Protein AF-A0A349DEV6-F1 (afdb_monomer_lite)

Sequence (349 aa):
SAKENIYYLISMKYKGDLECEATETLKLKHGDSTLFESDHINLTITKFKVRESGVEVCGYISSPVFDYCEKPTLILRERSSNEPLEIKECSFCYNSARIKNNTAWGFRKIFNTDKRLSFSFTVEIGERSYPIDLFCGEWVPFNNNRKHFVLNGFSCKISERCIVIEKADKKAEKKYRKTELKKYLRRNKKVFAVRLINYLMPKKRIWLYHDCKGVGVDNGYYQFVHDFEIDDGVERYYVVNGSIDALKDNFTPEQQKFLLAFRSTKHKLMYLNAEKIITAFIENENYLPYYSDIYPEYIDLFGGDVYYLQHGVLHAHLPWKYSYDRLDVTGEVISTSYEEKNFTENYFF

Structure (mmCIF, N/CA/C/O backbone):
data_AF-A0A349DEV6-F1
#
_entry.id   AF-A0A349DEV6-F1
#
loop_
_atom_site.group_PDB
_atom_site.id
_atom_site.type_symbol
_atom_site.label_atom_id
_atom_site.label_alt_id
_atom_site.label_comp_id
_atom_site.label_asym_id
_atom_site.label_entity_id
_atom_site.label_seq_id
_atom_site.pdbx_PDB_ins_code
_atom_site.Cartn_x
_atom_site.Cartn_y
_atom_site.Cartn_z
_atom_site.occupancy
_atom_site.B_iso_or_equiv
_atom_site.auth_seq_id
_atom_site.auth_comp_id
_atom_site.auth_asym_id
_atom_site.auth_atom_id
_atom_site.pdbx_PDB_model_num
ATOM 1 N N . SER A 1 1 ? 8.085 11.880 -12.225 1.00 47.47 1 SER A N 1
ATOM 2 C CA . SER A 1 1 ? 6.929 11.958 -13.139 1.00 47.47 1 SER A CA 1
ATOM 3 C C . SER A 1 1 ? 7.138 12.884 -14.343 1.00 47.47 1 SER A C 1
ATOM 5 O O . SER A 1 1 ? 6.750 12.486 -15.426 1.00 47.47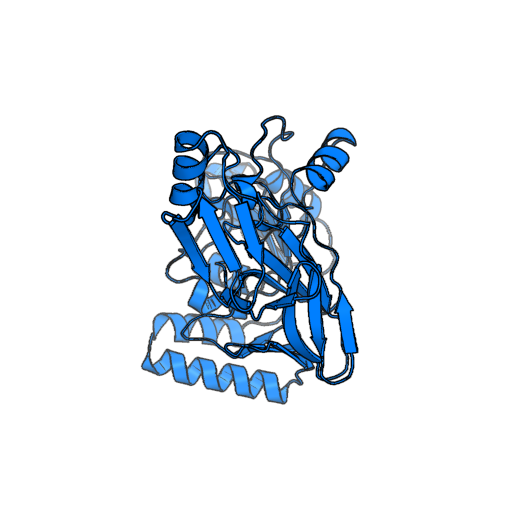 1 SER A O 1
ATOM 7 N N . ALA A 1 2 ? 7.762 14.074 -14.251 1.00 47.16 2 ALA A N 1
ATOM 8 C CA . ALA A 1 2 ? 7.954 14.924 -15.448 1.00 47.16 2 ALA A CA 1
ATOM 9 C C . ALA A 1 2 ? 8.999 14.393 -16.459 1.00 47.16 2 ALA A C 1
ATOM 11 O O . ALA A 1 2 ? 8.848 14.604 -17.658 1.00 47.16 2 ALA A O 1
ATOM 12 N N . LYS A 1 3 ? 10.042 13.691 -15.985 1.00 56.25 3 LYS A N 1
ATOM 13 C CA . LYS A 1 3 ? 11.117 13.161 -16.844 1.00 56.25 3 LYS A CA 1
ATOM 14 C C . LYS A 1 3 ? 10.682 11.988 -17.728 1.00 56.25 3 LYS A C 1
ATOM 16 O O . LYS A 1 3 ? 11.141 11.915 -18.850 1.00 56.25 3 LYS A O 1
ATOM 21 N N . GLU A 1 4 ? 9.799 11.101 -17.276 1.00 59.22 4 GLU A N 1
ATOM 22 C CA . GLU A 1 4 ? 9.386 9.934 -18.082 1.00 59.22 4 GLU A CA 1
ATOM 23 C C . GLU A 1 4 ? 8.483 10.341 -19.256 1.00 59.22 4 GLU A C 1
ATOM 25 O O . GLU A 1 4 ? 8.629 9.822 -20.359 1.00 59.22 4 GLU A O 1
ATOM 30 N N . ASN A 1 5 ? 7.654 11.377 -19.081 1.00 74.00 5 ASN A N 1
ATOM 31 C CA . ASN A 1 5 ? 6.817 11.904 -20.163 1.00 74.00 5 ASN A CA 1
ATOM 32 C C . ASN A 1 5 ? 7.635 12.505 -21.322 1.00 74.00 5 ASN A C 1
ATOM 34 O O . ASN A 1 5 ? 7.109 12.625 -22.427 1.00 74.00 5 ASN A O 1
ATOM 38 N N . ILE A 1 6 ? 8.898 12.899 -21.101 1.00 84.00 6 ILE A N 1
ATOM 39 C CA . ILE A 1 6 ? 9.720 13.490 -22.166 1.00 84.00 6 ILE A CA 1
ATOM 40 C C . ILE A 1 6 ? 9.982 12.475 -23.279 1.00 84.00 6 ILE A C 1
ATOM 42 O O . ILE A 1 6 ? 9.931 12.834 -24.450 1.00 84.00 6 ILE A O 1
ATOM 46 N N . TYR A 1 7 ? 10.185 11.205 -22.923 1.00 84.38 7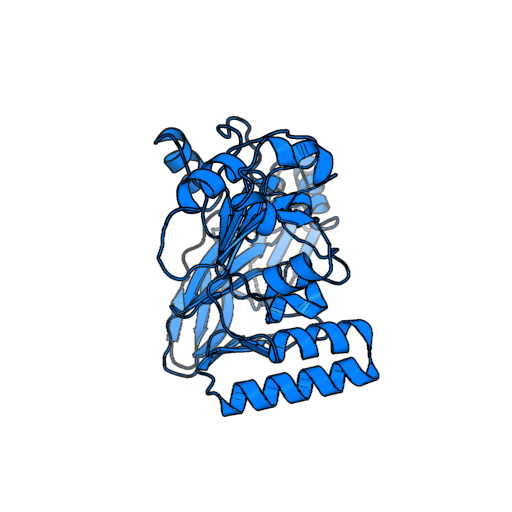 TYR A N 1
ATOM 47 C CA . TYR A 1 7 ? 10.522 10.153 -23.877 1.00 84.38 7 TYR A CA 1
ATOM 48 C C . TYR A 1 7 ? 9.319 9.742 -24.719 1.00 84.38 7 TYR A C 1
ATOM 50 O O . TYR A 1 7 ? 9.474 9.486 -25.907 1.00 84.38 7 TYR A O 1
ATOM 58 N N . TYR A 1 8 ? 8.115 9.827 -24.154 1.00 86.19 8 TYR A N 1
ATOM 59 C CA . TYR A 1 8 ? 6.873 9.713 -24.914 1.00 86.19 8 TYR A CA 1
ATOM 60 C C . TYR A 1 8 ? 6.705 10.837 -25.949 1.00 86.19 8 TYR A C 1
ATOM 62 O O . TYR A 1 8 ? 6.343 10.606 -27.098 1.00 86.19 8 TYR A O 1
ATOM 70 N N . LEU A 1 9 ? 6.990 12.089 -25.575 1.00 87.31 9 LEU A N 1
ATOM 71 C CA . LEU A 1 9 ? 6.930 13.203 -26.530 1.00 87.31 9 LEU A CA 1
ATOM 72 C C . LEU A 1 9 ? 8.006 13.071 -27.619 1.00 87.31 9 LEU A C 1
ATOM 74 O O . LEU A 1 9 ? 7.761 13.380 -28.785 1.00 87.31 9 LEU A O 1
ATOM 78 N N . ILE A 1 10 ? 9.194 12.598 -27.239 1.00 86.19 10 ILE A N 1
ATOM 79 C CA . ILE A 1 10 ? 10.304 12.313 -28.150 1.00 86.19 10 ILE A CA 1
ATOM 80 C C . ILE A 1 10 ? 9.934 11.194 -29.131 1.00 86.19 10 ILE A C 1
ATOM 82 O O . ILE A 1 10 ? 10.187 11.348 -30.325 1.00 86.19 10 ILE A O 1
ATOM 86 N N . SER A 1 11 ? 9.293 10.115 -28.674 1.00 86.00 11 SER A N 1
ATOM 87 C CA . SER A 1 11 ? 8.863 9.026 -29.556 1.00 86.00 11 SER A CA 1
ATOM 88 C C . SER A 1 11 ? 7.816 9.489 -30.563 1.00 86.00 11 SER A C 1
ATOM 90 O O . SER A 1 11 ? 7.922 9.163 -31.743 1.00 86.00 11 SER A O 1
ATOM 92 N N . MET A 1 12 ? 6.874 10.344 -30.150 1.00 86.56 12 MET A N 1
ATOM 93 C CA . MET A 1 12 ? 5.932 10.979 -31.076 1.00 86.56 12 MET A CA 1
ATOM 94 C C . MET A 1 12 ? 6.641 11.881 -32.094 1.00 86.56 12 MET A C 1
ATOM 96 O O . MET A 1 12 ? 6.298 11.858 -33.276 1.00 86.56 12 MET A O 1
ATOM 100 N N . LYS A 1 13 ? 7.649 12.655 -31.665 1.00 88.06 13 LYS A N 1
ATOM 101 C CA . LYS A 1 13 ? 8.440 13.520 -32.556 1.00 88.06 13 LYS A CA 1
ATOM 102 C C . LYS A 1 13 ? 9.174 12.710 -33.625 1.00 88.06 13 LYS A C 1
ATOM 104 O O . LYS A 1 13 ? 9.164 13.104 -34.789 1.00 88.06 13 LYS A O 1
ATOM 109 N N . TYR A 1 14 ? 9.800 11.604 -33.234 1.00 85.75 14 TYR A N 1
ATOM 110 C CA . TYR A 1 14 ? 10.564 10.742 -34.138 1.00 85.75 14 TYR A CA 1
ATOM 111 C C . TYR A 1 14 ? 9.724 9.613 -34.750 1.00 85.75 14 TYR A C 1
ATOM 113 O O . TYR A 1 14 ? 10.269 8.714 -35.373 1.00 85.75 14 TYR A O 1
ATOM 121 N N . LYS A 1 15 ? 8.388 9.664 -34.618 1.00 79.50 15 LYS A N 1
ATOM 122 C CA . LYS A 1 15 ? 7.441 8.673 -35.163 1.00 79.50 15 LYS A CA 1
ATOM 123 C C . LYS A 1 15 ? 7.793 7.216 -34.815 1.00 79.50 15 LYS A C 1
ATOM 125 O O . LYS A 1 15 ? 7.511 6.315 -35.598 1.00 79.50 15 LYS A O 1
ATOM 130 N N . GLY A 1 16 ? 8.386 6.996 -33.644 1.00 73.62 16 GLY A N 1
ATOM 131 C CA . GLY A 1 16 ? 8.805 5.673 -33.181 1.00 73.62 16 GLY A CA 1
ATOM 132 C C . GLY A 1 16 ? 10.118 5.152 -33.774 1.00 73.62 16 GLY A C 1
ATOM 133 O O . GLY A 1 16 ? 10.453 4.009 -33.494 1.00 73.62 16 GLY A O 1
ATOM 134 N N . ASP A 1 17 ? 10.866 5.958 -34.535 1.00 87.62 17 ASP A N 1
ATOM 135 C CA . ASP A 1 17 ? 12.202 5.613 -35.048 1.00 87.62 17 ASP A CA 1
ATOM 136 C C . ASP A 1 17 ? 13.267 5.734 -33.943 1.00 87.62 17 ASP A C 1
ATOM 138 O O . ASP A 1 17 ? 14.134 6.611 -33.952 1.00 87.62 17 ASP A O 1
ATOM 142 N N . LEU A 1 18 ? 13.103 4.919 -32.902 1.00 91.94 18 LEU A N 1
ATOM 143 C CA . LEU A 1 18 ? 13.981 4.844 -31.743 1.00 91.94 18 LEU A CA 1
ATOM 144 C C . LEU A 1 18 ? 14.424 3.400 -31.530 1.00 91.94 18 LEU A C 1
ATOM 146 O O . LEU A 1 18 ? 13.628 2.471 -31.657 1.00 91.94 18 LEU A O 1
ATOM 150 N N . GLU A 1 19 ? 15.678 3.225 -31.131 1.00 92.31 19 GLU A N 1
ATOM 151 C CA . GLU A 1 19 ? 16.275 1.910 -30.910 1.00 92.31 19 GLU A CA 1
ATOM 152 C C . GLU A 1 19 ? 16.835 1.793 -29.492 1.00 92.31 19 GLU A C 1
ATOM 154 O O . GLU A 1 19 ? 17.425 2.739 -28.954 1.00 92.31 19 GLU A O 1
ATOM 159 N N . CYS A 1 20 ? 16.664 0.617 -28.885 1.00 92.44 20 CYS A N 1
ATOM 160 C CA . CYS A 1 20 ? 17.349 0.262 -27.650 1.00 92.44 20 CYS A CA 1
ATOM 161 C C . CYS A 1 20 ? 18.697 -0.393 -27.964 1.00 92.44 20 CYS A C 1
ATOM 163 O O . CYS A 1 20 ? 18.762 -1.393 -28.674 1.00 92.44 20 CYS A O 1
ATOM 165 N N . GLU A 1 21 ? 19.762 0.104 -27.342 1.00 92.88 21 GLU A N 1
ATOM 166 C CA . GLU A 1 21 ? 21.076 -0.539 -27.334 1.00 92.88 21 GLU A CA 1
ATOM 167 C C . GLU A 1 21 ? 21.379 -1.010 -25.902 1.00 92.88 21 GLU A C 1
ATOM 169 O O . GLU A 1 21 ? 21.599 -0.197 -25.001 1.00 92.88 21 GLU A O 1
ATOM 174 N N . ALA A 1 22 ? 21.360 -2.330 -25.686 1.00 88.81 22 ALA A N 1
ATOM 175 C CA . ALA A 1 22 ? 21.622 -2.967 -24.394 1.00 88.81 22 ALA A CA 1
ATOM 176 C C . ALA A 1 22 ? 23.074 -3.474 -24.327 1.00 88.81 22 ALA A C 1
ATOM 178 O O . ALA A 1 22 ? 23.389 -4.591 -24.740 1.00 88.81 22 ALA A O 1
ATOM 179 N N . THR A 1 23 ? 23.984 -2.630 -23.830 1.00 88.38 23 THR A N 1
ATOM 180 C CA . THR A 1 23 ? 25.414 -2.961 -23.668 1.00 88.38 23 THR A CA 1
ATOM 181 C C . THR A 1 23 ? 25.795 -2.957 -22.184 1.00 88.38 23 THR A C 1
ATOM 183 O O . THR A 1 23 ? 25.064 -3.526 -21.374 1.00 88.38 23 THR A O 1
ATOM 186 N N . GLU A 1 24 ? 26.924 -2.349 -21.802 1.00 88.06 24 GLU A N 1
ATOM 187 C CA . GLU A 1 24 ? 27.241 -2.070 -20.392 1.00 88.06 24 GLU A CA 1
ATOM 188 C C . GLU A 1 24 ? 26.232 -1.092 -19.779 1.00 88.06 24 GLU A C 1
ATOM 190 O O . GLU A 1 24 ? 25.883 -1.210 -18.608 1.00 88.06 24 GLU A O 1
ATOM 195 N N . THR A 1 25 ? 25.716 -0.175 -20.598 1.00 93.06 25 THR A N 1
ATOM 196 C CA . THR A 1 25 ? 24.630 0.743 -20.258 1.00 93.06 25 THR A CA 1
ATOM 197 C C . THR A 1 25 ? 23.435 0.503 -21.182 1.00 93.06 25 THR A C 1
ATOM 199 O O . THR A 1 25 ? 23.576 0.008 -22.306 1.00 93.06 25 THR A O 1
ATOM 202 N N . LEU A 1 26 ? 22.238 0.825 -20.691 1.00 93.81 26 LEU A N 1
ATOM 203 C CA . LEU A 1 26 ? 21.006 0.884 -21.468 1.00 93.81 26 LEU A CA 1
ATOM 204 C C . LEU A 1 26 ? 20.912 2.237 -22.148 1.00 93.81 26 LEU A C 1
ATOM 206 O O . LEU A 1 26 ? 20.881 3.266 -21.469 1.00 93.81 26 LEU A O 1
ATOM 210 N N . LYS A 1 27 ? 20.816 2.236 -23.476 1.00 94.50 27 LYS A N 1
ATOM 211 C CA . LYS A 1 27 ? 20.684 3.459 -24.265 1.00 94.50 27 LYS A CA 1
ATOM 212 C C . LYS A 1 27 ? 19.415 3.449 -25.100 1.00 94.50 27 LYS A C 1
ATOM 214 O O . LYS A 1 27 ? 19.050 2.422 -25.663 1.00 94.50 27 LYS A O 1
ATOM 219 N N . LEU A 1 28 ? 18.793 4.619 -25.220 1.00 93.62 28 LEU A N 1
ATOM 220 C CA . LEU A 1 28 ? 17.763 4.901 -26.220 1.00 93.62 28 LEU A CA 1
ATOM 221 C C . LEU A 1 28 ? 18.361 5.827 -27.276 1.00 93.62 28 LEU A C 1
ATOM 223 O O . LEU A 1 28 ? 18.838 6.913 -26.928 1.00 93.62 28 LEU A O 1
ATOM 227 N N . LY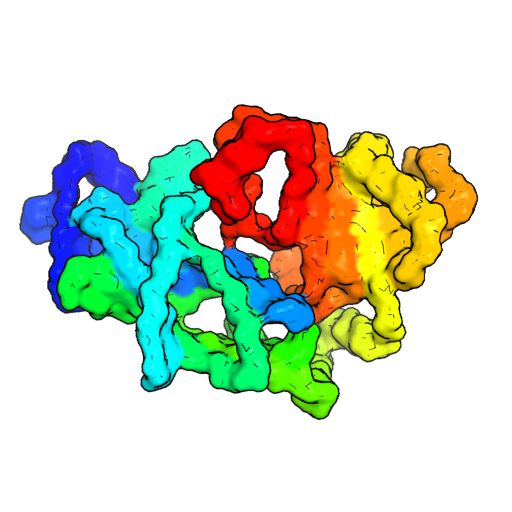S A 1 29 ? 18.341 5.416 -28.542 1.00 94.12 29 LYS A N 1
ATOM 228 C CA . LYS A 1 29 ? 19.010 6.121 -29.641 1.00 94.12 29 LYS A CA 1
ATOM 229 C C . LYS A 1 29 ? 18.044 6.481 -30.762 1.00 94.12 29 LYS A C 1
ATOM 231 O O . LYS A 1 29 ? 17.008 5.849 -30.924 1.00 94.12 29 LYS A O 1
ATOM 236 N N . HIS A 1 30 ? 18.416 7.503 -31.523 1.00 93.06 30 HIS A N 1
ATOM 237 C CA . HIS A 1 30 ? 17.833 7.845 -32.818 1.00 93.06 30 HIS A CA 1
ATOM 238 C C . HIS A 1 30 ? 18.989 8.125 -33.782 1.00 93.06 30 HIS A C 1
ATOM 240 O O . HIS A 1 30 ? 19.696 9.129 -33.626 1.00 93.06 30 HIS A O 1
ATOM 246 N N . GLY A 1 31 ? 19.229 7.206 -34.721 1.00 89.56 31 GLY A N 1
ATOM 247 C CA . GLY A 1 31 ? 20.469 7.177 -35.498 1.00 89.56 31 GLY A CA 1
ATOM 248 C C . GLY A 1 31 ? 21.697 7.186 -34.578 1.00 89.56 31 GLY A C 1
ATOM 249 O O . GLY A 1 31 ? 21.783 6.423 -33.615 1.00 89.56 31 GLY A O 1
ATOM 250 N N . ASP A 1 32 ? 22.615 8.122 -34.814 1.00 90.38 32 ASP A N 1
ATOM 251 C CA . ASP A 1 32 ? 23.848 8.255 -34.023 1.00 90.38 32 ASP A CA 1
ATOM 252 C C . ASP A 1 32 ? 23.662 8.993 -32.682 1.00 90.38 32 ASP A C 1
ATOM 254 O O . ASP A 1 32 ? 24.596 9.085 -31.884 1.00 90.38 32 ASP A O 1
ATOM 258 N N . SER A 1 33 ? 22.473 9.544 -32.410 1.00 91.62 33 SER A N 1
ATOM 259 C CA . SER A 1 33 ? 22.222 10.349 -31.207 1.00 91.62 33 SER A CA 1
ATOM 260 C C . SER A 1 33 ? 21.712 9.506 -30.040 1.00 91.62 33 SER A C 1
ATOM 262 O O . SER A 1 33 ? 20.657 8.881 -30.138 1.00 91.62 33 SER A O 1
ATOM 264 N N . THR A 1 34 ? 22.396 9.572 -28.895 1.00 94.06 34 THR A N 1
ATOM 265 C CA . THR A 1 34 ? 21.921 9.005 -27.621 1.00 94.06 34 THR A CA 1
ATOM 266 C C . THR A 1 34 ? 20.978 9.983 -26.916 1.00 94.06 34 THR A C 1
ATOM 268 O O . THR A 1 34 ? 21.362 11.104 -26.585 1.00 94.06 34 THR A O 1
ATOM 271 N N . LEU A 1 35 ? 19.737 9.561 -26.674 1.00 92.94 35 LEU A N 1
ATOM 272 C CA . LEU A 1 35 ? 18.672 10.359 -26.048 1.00 92.94 35 LEU A CA 1
ATOM 273 C C . LEU A 1 35 ? 18.495 10.039 -24.555 1.00 92.94 35 LEU A C 1
ATOM 275 O O . LEU A 1 35 ? 18.058 10.883 -23.768 1.00 92.94 35 LEU A O 1
ATOM 279 N N . PHE A 1 36 ? 18.815 8.808 -24.171 1.00 93.06 36 PHE A N 1
ATOM 280 C CA . PHE A 1 36 ? 18.837 8.320 -22.797 1.00 93.06 36 PHE A CA 1
ATOM 281 C C . PHE A 1 36 ? 20.005 7.356 -22.651 1.00 93.06 36 PHE A C 1
ATOM 283 O O . PHE A 1 36 ? 20.266 6.579 -23.567 1.00 93.06 36 PHE A O 1
ATOM 290 N N . GLU A 1 37 ? 20.665 7.396 -21.502 1.00 94.69 37 GLU A N 1
ATOM 291 C CA . GLU A 1 37 ? 21.676 6.426 -21.108 1.00 94.69 37 GLU A CA 1
ATOM 292 C C . GLU A 1 37 ? 21.588 6.208 -19.598 1.00 94.69 37 GLU A C 1
ATOM 294 O O . GLU A 1 37 ? 21.505 7.172 -18.832 1.00 94.69 37 GLU A O 1
ATOM 299 N N . SER A 1 38 ? 21.586 4.948 -19.171 1.00 94.38 38 SER A N 1
ATOM 300 C CA . SER A 1 38 ? 21.675 4.584 -17.761 1.00 94.38 38 SER A CA 1
ATOM 301 C C . SER A 1 38 ? 22.297 3.206 -17.585 1.00 94.38 38 SER A C 1
ATOM 303 O O . SER A 1 38 ? 22.044 2.289 -18.357 1.00 94.38 38 SER A O 1
ATOM 305 N N . ASP A 1 39 ? 23.099 3.055 -16.545 1.00 94.44 39 ASP A N 1
ATOM 306 C CA . ASP A 1 39 ? 23.645 1.787 -16.067 1.00 94.44 39 ASP A CA 1
ATOM 307 C C . ASP A 1 39 ? 22.749 1.117 -15.006 1.00 94.44 39 ASP A C 1
ATOM 309 O O . ASP A 1 39 ? 23.063 0.017 -14.561 1.00 94.44 39 ASP A O 1
ATOM 313 N N . HIS A 1 40 ? 21.630 1.742 -14.616 1.00 94.62 40 HIS A N 1
ATOM 314 C CA . HIS A 1 40 ? 20.697 1.247 -13.600 1.00 94.62 40 HIS A CA 1
ATOM 315 C C . HIS A 1 40 ? 19.251 1.248 -14.117 1.00 94.62 40 HIS A C 1
ATOM 317 O O . HIS A 1 40 ? 18.881 1.982 -15.034 1.00 94.62 40 HIS A O 1
ATOM 323 N N . ILE A 1 41 ? 18.398 0.432 -13.495 1.00 95.69 41 ILE A N 1
ATOM 324 C CA . ILE A 1 41 ? 16.947 0.456 -13.716 1.00 95.69 41 ILE A CA 1
ATOM 325 C C . ILE A 1 41 ? 16.237 0.889 -12.440 1.00 95.69 41 ILE A C 1
ATOM 327 O O . ILE A 1 41 ? 16.509 0.383 -11.353 1.00 95.69 41 ILE A O 1
ATOM 331 N N . ASN A 1 42 ? 15.270 1.794 -12.565 1.00 95.38 42 ASN A N 1
ATOM 332 C CA . ASN A 1 42 ? 14.480 2.221 -11.418 1.00 95.38 42 ASN A CA 1
ATOM 333 C C . ASN A 1 42 ? 13.538 1.096 -10.982 1.00 95.38 42 ASN A C 1
ATOM 335 O O . ASN A 1 42 ? 12.733 0.619 -11.782 1.00 95.38 42 ASN A O 1
ATOM 339 N N . LEU A 1 43 ? 13.586 0.728 -9.701 1.00 97.00 43 LEU A N 1
ATOM 340 C CA . LEU A 1 43 ? 12.604 -0.132 -9.050 1.00 97.00 43 LEU A CA 1
ATOM 341 C C . LEU A 1 43 ? 11.916 0.651 -7.936 1.00 97.00 43 LEU A C 1
ATOM 343 O O . LEU A 1 43 ? 12.556 1.080 -6.979 1.00 97.00 43 LEU A O 1
ATOM 347 N N . THR A 1 44 ? 10.596 0.792 -8.017 1.00 96.81 44 THR A N 1
ATOM 348 C CA . THR A 1 44 ? 9.800 1.445 -6.971 1.00 96.81 44 THR A CA 1
ATOM 349 C C . THR A 1 44 ? 8.932 0.423 -6.258 1.00 96.81 44 THR A C 1
ATOM 351 O O . THR A 1 44 ? 8.058 -0.186 -6.869 1.00 96.81 44 THR A O 1
ATOM 354 N N . ILE A 1 45 ? 9.125 0.265 -4.948 1.00 97.44 45 ILE A N 1
ATOM 355 C CA . ILE A 1 45 ? 8.183 -0.467 -4.095 1.00 97.44 45 ILE A CA 1
ATOM 356 C C . ILE A 1 45 ? 6.980 0.436 -3.861 1.00 97.44 45 ILE A C 1
ATOM 358 O O . ILE A 1 45 ? 7.136 1.534 -3.335 1.00 97.44 45 ILE A O 1
ATOM 362 N N . THR A 1 46 ? 5.785 -0.009 -4.221 1.00 96.38 46 THR A N 1
ATOM 363 C CA . THR A 1 46 ? 4.547 0.761 -4.048 1.00 96.38 46 THR A CA 1
ATOM 364 C C . THR A 1 46 ? 3.801 0.371 -2.785 1.00 96.38 46 THR A C 1
ATOM 366 O O . THR A 1 46 ? 3.158 1.226 -2.186 1.00 96.38 46 THR A O 1
ATOM 369 N N . LYS A 1 47 ? 3.932 -0.885 -2.343 1.00 95.81 47 LYS A N 1
ATOM 370 C CA . LYS A 1 47 ? 3.257 -1.432 -1.160 1.00 95.81 47 LYS A CA 1
ATOM 371 C C . LYS A 1 47 ? 4.203 -2.335 -0.382 1.00 95.81 47 LYS A C 1
ATOM 373 O O . LYS A 1 47 ? 4.876 -3.183 -0.966 1.00 95.81 47 LYS A O 1
ATOM 378 N N . PHE A 1 48 ? 4.237 -2.160 0.936 1.00 96.81 48 PHE A N 1
ATOM 379 C CA . PHE A 1 48 ? 4.988 -3.023 1.847 1.00 96.81 48 PHE A CA 1
ATOM 380 C C . PHE A 1 48 ? 4.130 -3.303 3.082 1.00 96.81 48 PHE A C 1
ATOM 382 O O . PHE A 1 48 ? 4.118 -2.519 4.034 1.00 96.81 48 PHE A O 1
ATOM 389 N N . LYS A 1 49 ? 3.380 -4.407 3.053 1.00 95.56 49 LYS A N 1
ATOM 390 C CA . LYS A 1 49 ? 2.376 -4.728 4.071 1.00 95.56 49 LYS A CA 1
ATOM 391 C C . LYS A 1 49 ? 2.826 -5.909 4.918 1.00 95.56 49 LYS A C 1
ATOM 393 O O . LYS A 1 49 ? 3.106 -6.986 4.401 1.00 95.56 49 LYS A O 1
ATOM 398 N N . VAL A 1 50 ? 2.892 -5.707 6.230 1.00 95.19 50 VAL A N 1
ATOM 399 C CA . VAL A 1 50 ? 3.336 -6.731 7.182 1.00 95.19 50 VAL A CA 1
ATOM 400 C C . VAL A 1 50 ? 2.124 -7.301 7.902 1.00 95.19 50 VAL A C 1
ATOM 402 O O . VAL A 1 50 ? 1.501 -6.613 8.708 1.00 95.19 50 VAL A O 1
ATOM 405 N N . ARG A 1 51 ? 1.808 -8.565 7.632 1.00 91.06 51 ARG A N 1
ATOM 406 C CA . ARG A 1 51 ? 0.729 -9.327 8.270 1.00 91.06 51 ARG A CA 1
ATOM 407 C C . ARG A 1 51 ? 1.323 -10.468 9.083 1.00 91.06 51 ARG A C 1
ATOM 409 O O . ARG A 1 51 ? 2.495 -10.800 8.932 1.00 91.06 51 ARG A O 1
ATOM 416 N N . GLU A 1 52 ? 0.512 -11.099 9.923 1.00 84.88 52 GLU A N 1
ATOM 417 C CA . GLU A 1 52 ? 0.948 -12.309 10.633 1.00 84.88 52 GLU A CA 1
ATOM 418 C C . GLU A 1 52 ? 1.283 -13.450 9.661 1.00 84.88 52 GLU A C 1
ATOM 420 O O . GLU A 1 52 ? 2.244 -14.189 9.886 1.00 84.88 52 GLU A O 1
ATOM 425 N N . SER A 1 53 ? 0.537 -13.542 8.552 1.00 85.56 53 SER A N 1
ATOM 426 C CA . SER A 1 53 ? 0.732 -14.540 7.498 1.00 85.56 53 SER A CA 1
ATOM 427 C C . SER A 1 53 ? 2.015 -14.341 6.692 1.00 85.56 53 SER A C 1
ATOM 429 O O . SER A 1 53 ? 2.522 -15.319 6.156 1.00 85.56 53 SER A O 1
ATOM 431 N N . GLY A 1 54 ? 2.561 -13.122 6.636 1.00 92.81 54 GLY A N 1
ATOM 432 C CA . GLY A 1 54 ? 3.762 -12.808 5.869 1.00 92.81 54 GLY A CA 1
ATOM 433 C C . GLY A 1 54 ? 3.898 -11.331 5.516 1.00 92.81 54 GLY A C 1
ATOM 434 O O . GLY A 1 54 ? 3.090 -10.486 5.909 1.00 92.81 54 GLY A O 1
ATOM 435 N N . VAL A 1 55 ? 4.943 -11.019 4.751 1.00 96.31 55 VAL A N 1
ATOM 436 C CA . VAL A 1 55 ? 5.215 -9.663 4.263 1.00 96.31 55 VAL A CA 1
ATOM 437 C C . VAL A 1 55 ? 4.931 -9.588 2.773 1.00 96.31 55 VAL A C 1
ATOM 439 O O . VAL A 1 55 ? 5.615 -10.217 1.973 1.00 96.31 55 VAL A O 1
ATOM 442 N N . GLU A 1 56 ? 3.938 -8.799 2.396 1.00 96.50 56 GLU A N 1
ATOM 443 C CA . GLU A 1 56 ? 3.626 -8.511 1.004 1.00 96.50 56 GLU A CA 1
ATOM 444 C C . GLU A 1 56 ? 4.442 -7.319 0.510 1.00 96.50 56 GLU A C 1
ATOM 446 O O . GLU A 1 56 ? 4.439 -6.249 1.123 1.00 96.50 56 GLU A O 1
ATOM 451 N N . VAL A 1 57 ? 5.097 -7.498 -0.633 1.00 97.06 57 VAL A N 1
ATOM 452 C CA . VAL A 1 57 ? 5.829 -6.457 -1.347 1.00 97.06 57 VAL A CA 1
ATOM 453 C C . VAL A 1 57 ? 5.289 -6.379 -2.767 1.00 97.06 57 VAL A C 1
ATOM 455 O O . VAL A 1 57 ? 5.316 -7.364 -3.507 1.00 97.06 57 VAL A O 1
ATOM 458 N N . CYS A 1 58 ? 4.806 -5.198 -3.141 1.00 97.69 58 CYS A N 1
ATOM 459 C CA . CYS A 1 58 ? 4.447 -4.874 -4.518 1.00 97.69 58 CYS A CA 1
ATOM 460 C C . CYS A 1 58 ? 5.339 -3.741 -5.002 1.00 97.69 58 CYS A C 1
ATOM 462 O O . CYS A 1 58 ? 5.676 -2.833 -4.236 1.00 97.69 58 CYS A O 1
ATOM 464 N N . GLY A 1 59 ? 5.694 -3.773 -6.273 1.00 97.69 59 GLY A N 1
ATOM 465 C CA . GLY A 1 59 ? 6.468 -2.714 -6.891 1.00 97.69 59 GLY A CA 1
ATOM 466 C C . GLY A 1 59 ? 6.484 -2.851 -8.396 1.00 97.69 59 GLY A C 1
ATOM 467 O O . GLY A 1 59 ? 5.857 -3.749 -8.948 1.00 97.69 59 GLY A O 1
ATOM 468 N N . TYR A 1 60 ? 7.209 -1.959 -9.053 1.00 98.00 60 TYR A N 1
ATOM 469 C CA . TYR A 1 60 ? 7.404 -2.004 -10.493 1.00 98.00 60 TYR A CA 1
ATOM 470 C C . TYR A 1 60 ? 8.804 -1.544 -10.873 1.00 98.00 60 TYR A C 1
ATOM 472 O O . TYR A 1 60 ? 9.438 -0.777 -10.144 1.00 98.00 60 TYR A O 1
ATOM 480 N N . ILE A 1 61 ? 9.257 -2.008 -12.033 1.00 97.75 61 ILE A N 1
ATOM 481 C CA . ILE A 1 61 ? 10.417 -1.462 -12.730 1.00 97.75 61 ILE A CA 1
ATOM 482 C C . ILE A 1 61 ? 9.959 -0.553 -13.869 1.00 97.75 61 ILE A C 1
ATOM 484 O O . ILE A 1 61 ? 8.994 -0.869 -14.571 1.00 97.75 61 ILE A O 1
ATOM 488 N N . SER A 1 62 ? 10.656 0.565 -14.069 1.00 95.00 62 SER A N 1
ATOM 489 C CA . SER A 1 62 ? 10.431 1.466 -15.205 1.00 95.00 62 SER A CA 1
ATOM 490 C C . SER A 1 62 ? 11.747 1.885 -15.855 1.00 95.00 62 SER A C 1
ATOM 492 O O . SER A 1 62 ? 12.767 2.079 -15.191 1.00 95.00 62 SER A O 1
ATOM 494 N N . SER A 1 63 ? 11.714 2.021 -17.179 1.00 93.44 63 SER A N 1
ATOM 495 C CA . SER A 1 63 ? 12.808 2.578 -17.967 1.00 93.44 63 SER A CA 1
ATOM 496 C C . SER A 1 63 ? 12.282 3.069 -19.318 1.00 93.44 63 SER A C 1
ATOM 498 O O . SER A 1 63 ? 11.443 2.385 -19.907 1.00 93.44 63 SER A O 1
ATOM 500 N N . PRO A 1 64 ? 12.781 4.201 -19.856 1.00 91.50 64 PRO A N 1
ATOM 501 C CA . PRO A 1 64 ? 12.435 4.655 -21.204 1.00 91.50 64 PRO A CA 1
ATOM 502 C C . PRO A 1 64 ? 12.738 3.640 -22.313 1.00 91.50 64 PRO A C 1
ATOM 504 O O . PRO A 1 64 ? 12.156 3.733 -23.388 1.00 91.50 64 PRO A O 1
ATOM 507 N N . VAL A 1 65 ? 13.646 2.686 -22.074 1.00 92.31 65 VAL A N 1
ATOM 508 C CA . VAL A 1 65 ? 14.015 1.676 -23.078 1.00 92.31 65 VAL A CA 1
ATOM 509 C C . VAL A 1 65 ? 13.020 0.518 -23.186 1.00 92.31 65 VAL A C 1
ATOM 511 O O . VAL A 1 65 ? 13.055 -0.194 -24.181 1.00 92.31 65 VAL A O 1
ATOM 514 N N . PHE A 1 66 ? 12.121 0.327 -22.211 1.00 94.12 66 PHE A N 1
ATOM 515 C CA . PHE A 1 66 ? 11.225 -0.840 -22.173 1.00 94.12 66 PHE A CA 1
ATOM 516 C C . PHE A 1 66 ? 10.210 -0.901 -23.314 1.00 94.12 66 PHE A C 1
ATOM 518 O O . PHE A 1 66 ? 9.704 -1.980 -23.601 1.00 94.12 66 PHE A O 1
ATOM 525 N N . ASP A 1 67 ? 9.935 0.222 -23.975 1.00 91.50 67 ASP A N 1
ATOM 526 C CA . ASP A 1 67 ? 9.098 0.255 -25.178 1.00 91.50 67 ASP A CA 1
ATOM 527 C C . ASP A 1 67 ? 9.851 -0.224 -26.442 1.00 91.50 67 ASP A C 1
ATOM 529 O O . ASP A 1 67 ? 9.227 -0.448 -27.476 1.00 91.50 67 ASP A O 1
ATOM 533 N N . TYR A 1 68 ? 11.181 -0.385 -26.368 1.00 91.88 68 TYR A N 1
ATOM 534 C CA . TYR A 1 68 ? 12.077 -0.629 -27.512 1.00 91.88 68 TYR A CA 1
ATOM 535 C C . TYR A 1 68 ? 13.009 -1.831 -27.312 1.00 91.88 68 TYR A C 1
ATOM 537 O O . TYR A 1 68 ? 13.918 -2.046 -28.111 1.00 91.88 68 TYR A O 1
ATOM 545 N N . CYS A 1 69 ? 12.820 -2.603 -26.242 1.00 92.00 69 CYS A N 1
ATOM 546 C CA . CYS A 1 69 ? 13.577 -3.818 -25.968 1.00 92.00 69 CYS A CA 1
ATOM 547 C C . CYS A 1 69 ? 12.639 -5.001 -25.722 1.00 92.00 69 CYS A C 1
ATOM 549 O O . CYS A 1 69 ? 11.424 -4.849 -25.592 1.00 92.00 69 CYS A O 1
ATOM 551 N N . GLU A 1 70 ? 13.209 -6.200 -25.640 1.00 93.25 70 GLU A N 1
ATOM 552 C CA . GLU A 1 70 ? 12.449 -7.362 -25.192 1.00 93.25 70 GLU A CA 1
ATOM 553 C C . GLU A 1 70 ? 11.989 -7.213 -23.735 1.00 93.25 70 GLU A C 1
ATOM 555 O O . GLU A 1 70 ? 12.520 -6.406 -22.963 1.00 93.25 70 GLU A O 1
ATOM 560 N N . LYS A 1 71 ? 10.983 -8.007 -23.353 1.00 96.25 71 LYS A N 1
ATOM 561 C CA . LYS A 1 71 ? 10.442 -7.977 -21.995 1.00 96.25 71 LYS A CA 1
ATOM 562 C C . LYS A 1 71 ? 11.559 -8.311 -20.988 1.00 96.25 71 LYS A C 1
ATOM 564 O O . LYS A 1 71 ? 12.134 -9.395 -21.082 1.00 96.25 71 LYS A O 1
ATOM 569 N N . PRO A 1 72 ? 11.834 -7.435 -20.005 1.00 97.25 72 PRO A N 1
ATOM 570 C CA . PRO A 1 72 ? 12.850 -7.695 -18.998 1.00 97.25 72 PRO A CA 1
ATOM 571 C C . PRO A 1 72 ? 12.451 -8.863 -18.091 1.00 97.25 72 PRO A C 1
ATOM 573 O O . PRO A 1 72 ? 11.269 -9.149 -17.898 1.00 97.25 72 PRO A O 1
ATOM 576 N N . THR A 1 73 ? 13.439 -9.474 -17.446 1.00 98.12 73 THR A N 1
ATOM 577 C CA . THR A 1 73 ? 13.224 -10.395 -16.327 1.00 98.12 73 THR A CA 1
ATOM 578 C C . THR A 1 73 ? 13.663 -9.723 -15.031 1.00 98.12 73 THR A C 1
ATOM 580 O O . THR A 1 73 ? 14.808 -9.296 -14.897 1.00 98.12 73 THR A O 1
ATOM 583 N N . LEU A 1 74 ? 12.761 -9.618 -14.054 1.00 98.44 74 LEU A N 1
ATOM 584 C CA . LEU A 1 74 ? 13.105 -9.138 -12.718 1.00 98.44 74 LEU A CA 1
ATOM 585 C C . LEU A 1 74 ? 13.552 -10.321 -11.860 1.00 98.44 74 LEU A C 1
ATOM 587 O O . LEU A 1 74 ? 12.771 -11.235 -11.613 1.00 98.44 74 LEU A O 1
ATOM 591 N N . ILE A 1 75 ? 14.787 -10.287 -11.370 1.00 98.12 75 ILE A N 1
ATOM 592 C CA . ILE A 1 75 ? 15.347 -11.344 -10.530 1.00 98.12 75 ILE A CA 1
ATOM 593 C C . ILE A 1 75 ? 15.422 -10.867 -9.084 1.00 98.12 75 ILE A C 1
ATOM 595 O O . ILE A 1 75 ? 16.053 -9.850 -8.784 1.00 98.12 75 ILE A O 1
ATOM 599 N N . LEU A 1 76 ? 14.841 -11.646 -8.179 1.00 97.19 76 LEU A N 1
ATOM 600 C CA . LEU A 1 76 ? 15.080 -11.555 -6.748 1.00 97.19 76 LEU A CA 1
ATOM 601 C C . LEU A 1 76 ? 16.330 -12.371 -6.401 1.00 97.19 76 LEU A C 1
ATOM 603 O O . LEU A 1 76 ? 16.395 -13.577 -6.628 1.00 97.19 76 LEU A O 1
ATOM 607 N N . ARG A 1 77 ? 17.350 -11.700 -5.869 1.00 96.12 77 ARG A N 1
ATOM 608 C CA . ARG A 1 77 ? 18.656 -12.284 -5.547 1.00 96.12 77 ARG A CA 1
ATOM 609 C C . ARG A 1 77 ? 18.768 -12.493 -4.046 1.00 96.12 77 ARG A C 1
ATOM 611 O O . ARG A 1 77 ? 18.778 -11.530 -3.281 1.00 96.12 77 ARG A O 1
ATOM 618 N N . GLU A 1 78 ? 18.932 -13.736 -3.631 1.00 92.88 78 GLU A N 1
ATOM 619 C CA . GLU A 1 78 ? 19.341 -14.120 -2.285 1.00 92.88 78 GLU A CA 1
ATOM 620 C C . GLU A 1 78 ? 20.771 -14.660 -2.300 1.00 92.88 78 GLU A C 1
ATOM 622 O O . GLU A 1 78 ? 21.325 -15.004 -3.340 1.00 92.88 78 GLU A O 1
ATOM 627 N N . ARG A 1 79 ? 21.390 -14.805 -1.122 1.00 85.88 79 ARG A N 1
ATOM 628 C CA . ARG A 1 79 ? 22.758 -15.345 -1.030 1.00 85.88 79 ARG A CA 1
ATOM 629 C C . ARG A 1 79 ? 22.899 -16.742 -1.654 1.00 85.88 79 ARG A C 1
ATOM 631 O O . ARG A 1 79 ? 23.983 -17.086 -2.111 1.00 85.88 79 ARG A O 1
ATOM 638 N N . SER A 1 80 ? 21.842 -17.550 -1.611 1.00 84.44 80 SER A N 1
ATOM 639 C CA . SER A 1 80 ? 21.853 -18.954 -2.037 1.00 84.44 80 SER A CA 1
ATOM 640 C C . SER A 1 80 ? 20.975 -19.252 -3.248 1.00 84.44 80 SER A C 1
ATOM 642 O O . SER A 1 80 ? 20.958 -20.395 -3.693 1.00 84.44 80 SER A O 1
ATOM 644 N N . SER A 1 81 ? 20.215 -18.281 -3.757 1.00 91.00 81 SER A N 1
ATOM 645 C CA . SER A 1 81 ? 19.300 -18.522 -4.874 1.00 91.00 81 SER A CA 1
ATOM 646 C C . SER A 1 81 ? 18.977 -17.245 -5.633 1.00 91.00 81 SER A C 1
ATOM 648 O O . SER A 1 81 ? 19.058 -16.150 -5.081 1.00 91.00 81 SER A O 1
ATOM 650 N N . ASN A 1 82 ? 18.598 -17.415 -6.893 1.00 94.75 82 ASN A N 1
ATOM 651 C CA . ASN A 1 82 ? 18.085 -16.359 -7.746 1.00 94.75 82 ASN A CA 1
ATOM 652 C C . ASN A 1 82 ? 16.704 -16.805 -8.215 1.00 94.75 82 ASN A C 1
ATOM 654 O O . ASN A 1 82 ? 16.585 -17.866 -8.826 1.00 94.75 82 ASN A O 1
ATOM 658 N N . GLU A 1 83 ? 15.683 -16.020 -7.907 1.00 95.69 83 GLU A N 1
ATOM 659 C CA . GLU A 1 83 ? 14.299 -16.311 -8.257 1.00 95.69 83 GLU A CA 1
ATOM 660 C C . GLU A 1 83 ? 13.820 -15.289 -9.297 1.00 95.69 83 GLU A C 1
ATOM 662 O O . GLU A 1 83 ? 13.728 -14.100 -8.979 1.00 95.69 83 GLU A O 1
ATOM 667 N N . PRO A 1 84 ? 13.507 -15.707 -10.534 1.00 97.44 84 PRO A N 1
ATOM 668 C CA . PRO A 1 84 ? 12.785 -14.862 -11.473 1.00 97.44 84 PRO A CA 1
ATOM 669 C C . PRO A 1 84 ? 11.379 -14.582 -10.944 1.00 97.44 84 PRO A C 1
ATOM 671 O O . PRO A 1 84 ? 10.636 -15.508 -10.619 1.00 97.44 84 PRO A O 1
ATOM 674 N N . LEU A 1 85 ? 11.010 -13.308 -10.864 1.00 97.88 85 LEU A N 1
ATOM 675 C CA . LEU A 1 85 ? 9.671 -12.895 -10.473 1.00 97.88 85 LEU A CA 1
ATOM 676 C C . LEU A 1 85 ? 8.765 -12.801 -11.694 1.00 97.88 85 LEU A C 1
ATOM 678 O O . LEU A 1 85 ? 9.158 -12.307 -12.752 1.00 97.88 85 LEU A O 1
ATOM 682 N N . GLU A 1 86 ? 7.516 -13.219 -11.517 1.00 97.00 86 GLU A N 1
ATOM 683 C CA . GLU A 1 86 ? 6.472 -12.932 -12.488 1.00 97.00 86 GLU A CA 1
ATOM 684 C C . GLU A 1 86 ? 6.208 -11.423 -12.522 1.00 97.00 86 GLU A C 1
ATOM 686 O O . GLU A 1 86 ? 5.927 -10.798 -11.493 1.00 97.00 86 GLU A O 1
ATOM 691 N N . ILE A 1 87 ? 6.307 -10.844 -13.720 1.00 97.75 87 ILE A N 1
ATOM 692 C CA . ILE A 1 87 ? 6.011 -9.434 -13.961 1.00 97.75 87 ILE A CA 1
ATOM 693 C C . ILE A 1 87 ? 4.982 -9.278 -15.080 1.00 97.75 87 ILE A C 1
ATOM 695 O O . ILE A 1 87 ? 5.036 -9.976 -16.100 1.00 97.75 87 ILE A O 1
ATOM 699 N N . LYS A 1 88 ? 4.072 -8.318 -14.919 1.00 96.31 88 LYS A N 1
ATOM 700 C CA . LYS A 1 88 ? 3.076 -7.925 -15.929 1.00 96.31 88 LYS A CA 1
ATOM 701 C C . LYS A 1 88 ? 3.017 -6.406 -16.046 1.00 96.31 88 LYS A C 1
ATOM 703 O O . LYS A 1 88 ? 3.520 -5.706 -15.167 1.00 96.31 88 LYS A O 1
ATOM 708 N N . GLU A 1 89 ? 2.464 -5.891 -17.141 1.00 95.69 89 GLU A N 1
ATOM 709 C CA . GLU A 1 89 ? 2.233 -4.448 -17.235 1.00 95.69 89 GLU A CA 1
ATOM 710 C C . GLU A 1 89 ? 1.372 -3.987 -16.058 1.00 95.69 89 GLU A C 1
ATOM 712 O O . GLU A 1 89 ? 0.473 -4.696 -15.602 1.00 95.69 89 GLU A O 1
ATOM 717 N N . CYS A 1 90 ? 1.684 -2.809 -15.538 1.00 95.62 90 CYS A N 1
ATOM 718 C CA . CYS A 1 90 ? 1.056 -2.288 -14.335 1.00 95.62 90 CYS A CA 1
ATOM 719 C C . CYS A 1 90 ? 0.508 -0.882 -14.575 1.00 95.62 90 CYS A C 1
ATOM 721 O O . CYS A 1 90 ? 0.739 -0.261 -15.617 1.00 95.62 90 CYS A O 1
ATOM 723 N N . SER A 1 91 ? -0.227 -0.334 -13.611 1.00 95.31 91 SER A N 1
ATOM 724 C CA . SER A 1 91 ? -0.889 0.957 -13.809 1.00 95.31 91 SER A CA 1
ATOM 725 C C . SER A 1 91 ? 0.099 2.120 -13.943 1.00 95.31 91 SER A C 1
ATOM 727 O O . SER A 1 91 ? -0.280 3.221 -14.356 1.00 95.31 91 SER A O 1
ATOM 729 N N . PHE A 1 92 ? 1.375 1.909 -13.614 1.00 94.50 92 PHE A N 1
ATOM 730 C CA . PHE A 1 92 ? 2.447 2.887 -13.790 1.00 94.50 92 PHE A CA 1
ATOM 731 C C . PHE A 1 92 ? 2.873 3.097 -15.245 1.00 94.50 92 PHE A C 1
ATOM 733 O O . PHE A 1 92 ? 3.545 4.088 -15.501 1.00 94.50 92 PHE A O 1
ATOM 740 N N . CYS A 1 93 ? 2.353 2.314 -16.201 1.00 93.50 93 CYS A N 1
ATOM 741 C CA . CYS A 1 93 ? 2.399 2.631 -17.639 1.00 93.50 93 CYS A CA 1
ATOM 742 C C . CYS A 1 93 ? 1.714 3.975 -17.997 1.00 93.50 93 CYS A C 1
ATOM 744 O O . CYS A 1 93 ? 1.857 4.512 -19.097 1.00 93.50 93 CYS A O 1
ATOM 746 N N . TYR A 1 94 ? 0.905 4.509 -17.077 1.00 91.88 94 TYR A N 1
ATOM 747 C CA . TYR A 1 94 ? 0.238 5.805 -17.201 1.00 91.88 94 TYR A CA 1
ATOM 748 C C . TYR A 1 94 ? 0.962 6.916 -16.426 1.00 91.88 94 TYR A C 1
ATOM 750 O O . TYR A 1 94 ? 0.602 8.082 -16.558 1.00 91.88 94 TYR A O 1
ATOM 758 N N . ASN A 1 95 ? 1.947 6.595 -15.575 1.00 84.38 95 ASN A N 1
ATOM 759 C CA . ASN A 1 95 ? 2.581 7.536 -14.644 1.00 84.38 95 ASN A CA 1
ATOM 760 C C . ASN A 1 95 ? 1.562 8.398 -13.869 1.00 84.38 95 ASN A C 1
ATOM 762 O O . ASN A 1 95 ? 0.886 7.901 -12.967 1.00 84.38 95 ASN A O 1
ATOM 766 N N . SER A 1 96 ? 1.456 9.688 -14.202 1.00 78.38 96 SER A N 1
ATOM 767 C CA . SER A 1 96 ? 0.439 10.625 -13.689 1.00 78.38 96 SER A CA 1
ATOM 768 C C . SER A 1 96 ? -0.509 11.130 -14.791 1.00 78.38 96 SER A C 1
ATOM 770 O O . SER A 1 96 ? -1.307 12.034 -14.553 1.00 78.38 96 SER A O 1
ATOM 772 N N . ALA A 1 97 ? -0.388 10.598 -16.007 1.00 83.19 97 ALA A N 1
ATOM 773 C CA . ALA A 1 97 ? -1.232 10.907 -17.149 1.00 83.19 97 ALA A CA 1
ATOM 774 C C . ALA A 1 97 ? -2.493 10.023 -17.172 1.00 83.19 97 ALA A C 1
ATOM 776 O O . ALA A 1 97 ? -2.608 9.032 -16.457 1.00 83.19 97 ALA A O 1
ATOM 777 N N . ARG A 1 98 ? -3.452 10.399 -18.025 1.00 87.56 98 ARG A N 1
ATOM 778 C CA . ARG A 1 98 ? -4.671 9.613 -18.312 1.00 87.56 98 ARG A CA 1
ATOM 779 C C . ARG A 1 98 ? -4.554 8.785 -19.597 1.00 87.56 98 ARG A C 1
ATOM 781 O O . ARG A 1 98 ? -5.531 8.208 -20.058 1.00 87.56 98 ARG A O 1
ATOM 788 N N . ILE A 1 99 ? -3.363 8.769 -20.189 1.00 87.69 99 ILE A N 1
ATOM 789 C CA . ILE A 1 99 ? -3.005 7.995 -21.378 1.00 87.69 99 ILE A CA 1
ATOM 790 C C . ILE A 1 99 ? -1.748 7.190 -21.060 1.00 87.69 99 ILE A C 1
ATOM 792 O O . ILE A 1 99 ? -0.911 7.659 -20.284 1.00 87.69 99 ILE A O 1
ATOM 796 N N . LYS A 1 100 ? -1.631 5.993 -21.639 1.00 90.12 100 LYS A N 1
ATOM 797 C CA . LYS A 1 100 ? -0.410 5.190 -21.527 1.00 90.12 100 LYS A CA 1
ATOM 798 C C . LYS A 1 100 ? 0.724 5.956 -22.204 1.00 90.12 100 LYS A C 1
ATOM 800 O O . LYS A 1 100 ? 0.547 6.430 -23.325 1.00 90.12 100 LYS A O 1
ATOM 805 N N . ASN A 1 101 ? 1.845 6.124 -21.511 1.00 88.88 101 ASN A N 1
ATOM 806 C CA . ASN A 1 101 ? 2.966 6.922 -22.005 1.00 88.88 101 ASN A CA 1
ATOM 807 C C . ASN A 1 101 ? 4.347 6.312 -21.744 1.00 88.88 101 ASN A C 1
ATOM 809 O O . ASN A 1 101 ? 5.353 6.894 -22.136 1.00 88.88 101 ASN A O 1
ATOM 813 N N . ASN A 1 102 ? 4.397 5.151 -21.109 1.00 89.69 102 ASN A N 1
ATOM 814 C CA . ASN A 1 102 ? 5.581 4.319 -20.974 1.00 89.69 102 ASN A CA 1
ATOM 815 C C . ASN A 1 102 ? 5.149 2.867 -20.736 1.00 89.69 102 ASN A C 1
ATOM 817 O O . ASN A 1 102 ? 3.980 2.589 -20.444 1.00 89.69 102 ASN A O 1
ATOM 821 N N . THR A 1 103 ? 6.111 1.954 -20.788 1.00 93.38 103 THR A N 1
ATOM 822 C CA . THR A 1 103 ? 5.956 0.603 -20.246 1.00 93.38 103 THR A CA 1
ATOM 823 C C . THR A 1 103 ? 6.618 0.497 -18.872 1.00 93.38 103 THR A C 1
ATOM 825 O O . THR A 1 103 ? 7.776 0.870 -18.677 1.00 93.38 103 THR A O 1
ATOM 828 N N . ALA A 1 104 ? 5.863 -0.017 -17.902 1.00 96.06 104 ALA A N 1
ATOM 829 C CA . ALA A 1 104 ? 6.318 -0.332 -16.555 1.00 96.06 104 ALA A CA 1
ATOM 830 C C . ALA A 1 104 ? 5.851 -1.740 -16.177 1.00 96.06 104 ALA A C 1
ATOM 832 O O . ALA A 1 104 ? 4.680 -2.089 -16.352 1.00 96.06 104 ALA A O 1
ATOM 833 N N . TRP A 1 105 ? 6.758 -2.537 -15.619 1.00 97.94 105 TRP A N 1
ATOM 834 C CA . TRP A 1 105 ? 6.494 -3.933 -15.281 1.00 97.94 105 TRP A CA 1
ATOM 835 C C . TRP A 1 105 ? 6.363 -4.091 -13.771 1.00 97.94 105 TRP A C 1
ATOM 837 O O . TRP A 1 105 ? 7.330 -3.898 -13.036 1.00 97.94 105 TRP A O 1
ATOM 847 N N . GLY A 1 106 ? 5.159 -4.416 -13.312 1.00 97.75 106 GLY A N 1
ATOM 848 C CA . GLY A 1 106 ? 4.833 -4.607 -11.904 1.00 97.75 106 GLY A CA 1
ATOM 849 C C . GLY A 1 106 ? 5.018 -6.048 -11.446 1.00 97.75 106 GLY A C 1
ATOM 850 O O . GLY A 1 106 ? 4.825 -6.978 -12.227 1.00 97.75 106 GLY A O 1
ATOM 851 N N . PHE A 1 107 ? 5.311 -6.228 -10.160 1.00 98.00 107 PHE A N 1
ATOM 852 C CA . PHE A 1 107 ? 5.367 -7.516 -9.474 1.00 98.00 107 PHE A CA 1
ATOM 853 C C . PHE A 1 107 ? 4.618 -7.467 -8.137 1.00 98.00 107 PHE A C 1
ATOM 855 O O . PHE A 1 107 ? 4.479 -6.411 -7.509 1.00 98.00 107 PHE A O 1
ATOM 862 N N . ARG A 1 108 ? 4.196 -8.643 -7.671 1.00 96.50 108 ARG A N 1
ATOM 863 C CA . ARG A 1 108 ? 3.625 -8.870 -6.340 1.00 96.50 108 ARG A CA 1
ATOM 864 C C . ARG A 1 108 ? 4.241 -10.134 -5.756 1.00 96.50 108 ARG A C 1
ATOM 866 O O . ARG A 1 108 ? 4.195 -11.188 -6.380 1.00 96.50 108 ARG A O 1
ATOM 873 N N . LYS A 1 109 ? 4.813 -10.040 -4.556 1.00 95.88 109 LYS A N 1
ATOM 874 C CA . LYS A 1 109 ? 5.411 -11.184 -3.857 1.00 95.88 109 LYS A CA 1
ATOM 875 C C . LYS A 1 109 ? 5.042 -11.152 -2.383 1.00 95.88 109 LYS A C 1
ATOM 877 O O . LYS A 1 109 ? 5.126 -10.110 -1.735 1.00 95.88 109 LYS A O 1
ATOM 882 N N . ILE A 1 110 ? 4.659 -12.307 -1.850 1.00 95.50 110 ILE A N 1
ATOM 883 C CA . ILE A 1 110 ? 4.431 -12.503 -0.419 1.00 95.50 110 ILE A CA 1
ATOM 884 C C . ILE A 1 110 ? 5.584 -13.342 0.131 1.00 95.50 110 ILE A C 1
ATOM 886 O O . ILE A 1 110 ? 5.859 -14.438 -0.357 1.00 95.50 110 ILE A O 1
ATOM 890 N N . PHE A 1 111 ? 6.262 -12.815 1.145 1.00 94.38 111 PHE A N 1
ATOM 891 C CA . PHE A 1 111 ? 7.354 -13.478 1.843 1.00 94.38 111 PHE A CA 1
ATOM 892 C C . PHE A 1 111 ? 6.847 -14.103 3.139 1.00 94.38 111 PHE A C 1
ATOM 894 O O . PHE A 1 111 ? 6.607 -13.406 4.130 1.00 94.38 111 PHE A O 1
ATOM 901 N N . ASN A 1 112 ? 6.752 -15.430 3.137 1.00 89.62 112 ASN A N 1
ATOM 902 C CA . ASN A 1 112 ? 6.443 -16.232 4.315 1.00 89.62 112 ASN A CA 1
ATOM 903 C C . ASN A 1 112 ? 7.744 -16.875 4.783 1.00 89.62 112 ASN A C 1
ATOM 905 O O . ASN A 1 112 ? 8.214 -17.841 4.188 1.00 89.62 112 ASN A O 1
ATOM 909 N N . THR A 1 113 ? 8.373 -16.297 5.806 1.00 82.94 113 THR A N 1
ATOM 910 C CA . THR A 1 113 ? 9.661 -16.790 6.299 1.00 82.94 113 THR A CA 1
ATOM 911 C C . THR A 1 113 ? 9.700 -16.873 7.818 1.00 82.94 113 THR A C 1
ATOM 913 O O . THR A 1 113 ? 9.383 -15.916 8.528 1.00 82.94 113 THR A O 1
ATOM 916 N N . ASP A 1 114 ? 10.158 -18.021 8.308 1.00 83.38 114 ASP A N 1
ATOM 917 C CA . ASP A 1 114 ? 10.534 -18.228 9.710 1.00 83.38 114 ASP A CA 1
ATOM 918 C C . ASP A 1 114 ? 12.013 -17.910 9.961 1.00 83.38 114 ASP A C 1
ATOM 920 O O . ASP A 1 114 ? 12.457 -17.777 11.102 1.00 83.38 114 ASP A O 1
ATOM 924 N N . LYS A 1 115 ? 12.792 -17.770 8.884 1.00 87.12 115 LYS A N 1
ATOM 925 C CA . LYS A 1 115 ? 14.217 -17.447 8.917 1.00 87.12 115 LYS A CA 1
ATOM 926 C C . LYS A 1 115 ? 14.447 -16.002 8.490 1.00 87.12 115 LYS A C 1
ATOM 928 O O . LYS A 1 115 ? 13.582 -15.339 7.921 1.00 87.12 115 LYS A O 1
ATOM 933 N N . ARG A 1 116 ? 15.653 -15.508 8.753 1.00 93.81 116 ARG A N 1
ATOM 934 C CA . ARG A 1 116 ? 16.103 -14.228 8.212 1.00 93.81 116 ARG A CA 1
ATOM 935 C C . ARG A 1 116 ? 16.229 -14.334 6.694 1.00 93.81 116 ARG A C 1
ATOM 937 O O . ARG A 1 116 ? 17.075 -15.076 6.203 1.00 93.81 116 ARG A O 1
ATOM 944 N N . LEU A 1 117 ? 15.440 -13.535 5.995 1.00 94.69 117 LEU A N 1
ATOM 945 C CA . LEU A 1 117 ? 15.479 -13.354 4.556 1.00 94.69 117 LEU A CA 1
ATOM 946 C C . LEU A 1 117 ? 16.221 -12.053 4.238 1.00 94.69 117 LEU A C 1
ATOM 948 O O . LEU A 1 117 ? 15.955 -11.017 4.848 1.00 94.69 117 LEU A O 1
ATOM 952 N N . SER A 1 118 ? 17.172 -12.106 3.310 1.00 96.12 118 SER A N 1
ATOM 953 C CA . SER A 1 118 ? 17.941 -10.946 2.857 1.00 96.12 118 SER A CA 1
ATOM 954 C C . SER A 1 118 ? 18.093 -11.028 1.351 1.00 96.12 118 SER A C 1
ATOM 956 O O . SER A 1 118 ? 18.783 -11.925 0.869 1.00 96.12 118 SER A O 1
ATOM 958 N N . PHE A 1 119 ? 17.493 -10.083 0.636 1.00 96.12 119 PHE A N 1
ATOM 959 C CA . PHE A 1 119 ? 17.438 -10.111 -0.820 1.00 96.12 119 PHE A CA 1
ATOM 960 C C . PHE A 1 119 ? 17.674 -8.738 -1.444 1.00 96.12 119 PHE A C 1
ATOM 962 O O . PHE A 1 119 ? 17.469 -7.702 -0.806 1.00 96.12 119 PHE A O 1
ATOM 969 N N . SER A 1 120 ? 18.107 -8.750 -2.699 1.00 96.75 120 SER A N 1
ATOM 970 C CA . SER A 1 120 ? 18.204 -7.594 -3.591 1.00 96.75 120 SER A CA 1
ATOM 971 C C . SER A 1 120 ? 17.486 -7.892 -4.906 1.00 96.75 120 SER A C 1
ATOM 973 O O . SER A 1 120 ? 17.031 -9.013 -5.128 1.00 96.75 120 SER A O 1
ATOM 975 N N . PHE A 1 121 ? 17.401 -6.902 -5.790 1.00 97.31 121 PHE A N 1
ATOM 976 C CA . PHE A 1 121 ? 16.844 -7.079 -7.128 1.00 97.31 121 PHE A CA 1
ATOM 977 C C . PHE A 1 121 ? 17.899 -6.789 -8.194 1.00 97.31 121 PHE A C 1
ATOM 979 O O . PHE A 1 121 ? 18.796 -5.973 -7.985 1.00 97.31 121 PHE A O 1
ATOM 986 N N . THR A 1 122 ? 17.778 -7.455 -9.335 1.00 97.25 122 THR A N 1
ATOM 987 C CA . THR A 1 122 ? 18.495 -7.135 -10.578 1.00 97.25 122 THR A CA 1
ATOM 988 C C . THR A 1 122 ? 17.541 -7.318 -11.743 1.00 97.25 122 THR A C 1
ATOM 990 O O . THR A 1 122 ? 16.633 -8.145 -11.651 1.00 97.25 122 THR A O 1
ATOM 993 N N . VAL A 1 123 ? 17.757 -6.604 -12.840 1.00 97.69 123 VAL A N 1
ATOM 994 C CA . VAL A 1 123 ? 16.946 -6.764 -14.048 1.00 97.69 123 VAL A CA 1
ATOM 995 C C . VAL A 1 123 ? 17.802 -7.321 -15.169 1.00 97.69 123 VAL A C 1
ATOM 997 O O . VAL A 1 123 ? 18.881 -6.803 -15.431 1.00 97.69 123 VAL A O 1
ATOM 1000 N N . GLU A 1 124 ? 17.318 -8.359 -15.832 1.00 97.06 124 GLU A N 1
ATOM 1001 C CA . GLU A 1 124 ? 17.967 -8.958 -16.993 1.00 97.06 124 GLU A CA 1
ATOM 1002 C C . GLU A 1 124 ? 17.219 -8.559 -18.272 1.00 97.06 124 GLU A C 1
ATOM 1004 O O . GLU A 1 124 ? 15.988 -8.616 -18.318 1.00 97.06 124 GLU A O 1
ATOM 1009 N N . ILE A 1 125 ? 17.963 -8.118 -19.288 1.00 95.12 125 ILE A N 1
ATOM 1010 C CA . ILE A 1 125 ? 17.470 -7.833 -20.643 1.00 95.12 125 ILE A CA 1
ATOM 1011 C C . ILE A 1 125 ? 18.448 -8.518 -21.595 1.00 95.12 125 ILE A C 1
ATOM 1013 O O . ILE A 1 125 ? 19.636 -8.180 -21.621 1.00 95.12 125 ILE A O 1
ATOM 1017 N N . GLY A 1 126 ? 17.972 -9.526 -22.315 1.00 89.50 126 GLY A N 1
ATOM 1018 C CA . GLY A 1 126 ? 18.809 -10.440 -23.083 1.00 89.50 126 GLY A CA 1
ATOM 1019 C C . GLY A 1 126 ? 19.817 -11.145 -22.195 1.00 89.50 126 GLY A C 1
ATOM 1020 O O . GLY A 1 126 ? 19.485 -11.679 -21.140 1.00 89.50 126 GLY A O 1
ATOM 1021 N N . GLU A 1 127 ? 21.078 -11.109 -22.605 1.00 89.62 127 GLU A N 1
ATOM 1022 C CA . GLU A 1 127 ? 22.189 -11.709 -21.860 1.00 89.62 127 GLU A CA 1
ATOM 1023 C C . GLU A 1 127 ? 22.817 -10.745 -20.833 1.00 89.62 127 GLU A C 1
ATOM 1025 O O . GLU A 1 127 ? 23.831 -11.062 -20.206 1.00 89.62 127 GLU A O 1
ATOM 1030 N N . ARG A 1 128 ? 22.257 -9.538 -20.667 1.00 93.31 128 ARG A N 1
ATOM 1031 C CA . ARG A 1 128 ? 22.799 -8.491 -19.791 1.00 93.31 128 ARG A CA 1
ATOM 1032 C C . ARG A 1 128 ? 21.998 -8.381 -18.502 1.00 93.31 128 ARG A C 1
ATOM 1034 O O . ARG A 1 128 ? 20.776 -8.458 -18.506 1.00 93.31 128 ARG A O 1
ATOM 1041 N N . SER A 1 129 ? 22.706 -8.129 -17.401 1.00 95.19 129 SER A N 1
ATOM 1042 C CA . SER A 1 129 ? 22.124 -7.870 -16.083 1.00 95.19 129 SER A CA 1
ATOM 1043 C C . SER A 1 129 ? 22.444 -6.446 -15.648 1.00 95.19 129 SER A C 1
ATOM 1045 O O . SER A 1 129 ? 23.611 -6.064 -15.576 1.00 95.19 129 SER A O 1
ATOM 1047 N N . TYR A 1 130 ? 21.410 -5.707 -15.267 1.00 96.31 130 TYR A N 1
ATOM 1048 C CA . TYR A 1 130 ? 21.480 -4.328 -14.809 1.00 96.31 130 TYR A CA 1
ATOM 1049 C C . TYR A 1 130 ? 21.153 -4.241 -13.309 1.00 96.31 130 TYR A C 1
ATOM 1051 O O . TYR A 1 130 ? 20.202 -4.886 -12.836 1.00 96.31 130 TYR A O 1
ATOM 1059 N N . PRO A 1 131 ? 21.935 -3.475 -12.526 1.00 95.69 131 PRO A N 1
ATOM 1060 C CA . PRO A 1 131 ? 21.580 -3.134 -11.156 1.00 95.69 131 PRO A CA 1
ATOM 1061 C C . PRO A 1 131 ? 20.316 -2.266 -11.111 1.00 95.69 131 PRO A C 1
ATOM 1063 O O . PRO A 1 131 ? 19.857 -1.725 -12.119 1.00 95.69 131 PRO A O 1
ATOM 1066 N N . ILE A 1 132 ? 19.757 -2.132 -9.911 1.00 95.56 132 ILE A N 1
ATOM 1067 C CA . ILE A 1 132 ? 18.562 -1.326 -9.672 1.00 95.56 132 ILE A CA 1
ATOM 1068 C C . ILE A 1 132 ? 18.853 -0.134 -8.770 1.00 95.56 132 ILE A C 1
ATOM 1070 O O . ILE A 1 132 ? 19.631 -0.247 -7.821 1.00 95.56 132 ILE A O 1
ATOM 1074 N N . ASP A 1 133 ? 18.135 0.955 -9.020 1.00 95.06 133 ASP A N 1
ATOM 1075 C CA . ASP A 1 133 ? 17.955 2.049 -8.073 1.00 95.06 133 ASP A CA 1
ATOM 1076 C C . ASP A 1 133 ? 16.633 1.853 -7.325 1.00 95.06 133 ASP A C 1
ATOM 1078 O O . ASP A 1 133 ? 15.557 1.808 -7.928 1.00 95.06 133 ASP A O 1
ATOM 1082 N N . LEU A 1 134 ? 16.713 1.693 -6.000 1.00 95.19 134 LEU A N 1
ATOM 1083 C CA . LEU A 1 134 ? 15.572 1.328 -5.161 1.00 95.19 134 LEU A CA 1
ATOM 1084 C C . LEU A 1 134 ? 14.854 2.554 -4.585 1.00 95.19 134 LEU A C 1
ATOM 1086 O O . LEU A 1 134 ? 15.407 3.296 -3.770 1.00 95.19 134 LEU A O 1
ATOM 1090 N N . PHE A 1 135 ? 13.569 2.688 -4.903 1.00 94.94 135 PHE A N 1
ATOM 1091 C CA . PHE A 1 135 ? 12.682 3.731 -4.393 1.00 94.94 135 PHE A CA 1
ATOM 1092 C C . PHE A 1 135 ? 11.516 3.149 -3.587 1.00 94.94 135 PHE A C 1
ATOM 1094 O O . PHE A 1 135 ? 11.134 1.986 -3.725 1.00 94.94 135 PHE A O 1
ATOM 1101 N N . CYS A 1 136 ? 10.936 3.974 -2.715 1.00 95.38 136 CYS A N 1
ATOM 1102 C CA . CYS A 1 136 ? 9.775 3.632 -1.894 1.00 95.38 136 CYS A CA 1
ATOM 1103 C C . CYS A 1 136 ? 8.646 4.629 -2.166 1.00 95.38 136 CYS A C 1
ATOM 1105 O O . CYS A 1 136 ? 8.863 5.840 -2.104 1.00 95.38 136 CYS A O 1
ATOM 1107 N N . GLY A 1 137 ? 7.461 4.106 -2.466 1.00 93.94 137 GLY A N 1
ATOM 1108 C CA . GLY A 1 137 ? 6.225 4.854 -2.651 1.00 93.94 137 GLY A CA 1
ATOM 1109 C C . GLY A 1 137 ? 5.571 5.257 -1.331 1.00 93.94 137 GLY A C 1
ATOM 1110 O O . GLY A 1 137 ? 6.085 4.995 -0.243 1.00 93.94 137 GLY A O 1
ATOM 1111 N N . GLU A 1 138 ? 4.410 5.900 -1.431 1.00 90.31 138 GLU A N 1
ATOM 1112 C CA . GLU A 1 138 ? 3.718 6.505 -0.285 1.00 90.31 138 GLU A CA 1
ATOM 1113 C C . GLU A 1 138 ? 3.211 5.490 0.754 1.00 90.31 138 GLU A C 1
ATOM 1115 O O . GLU A 1 138 ? 3.196 5.791 1.948 1.00 90.31 138 GLU A O 1
ATOM 1120 N N . TRP A 1 139 ? 2.869 4.270 0.323 1.00 93.94 139 TRP A N 1
ATOM 1121 C CA . TRP A 1 139 ? 2.346 3.198 1.182 1.00 93.94 139 TRP A CA 1
ATOM 1122 C C . TRP A 1 139 ? 3.427 2.286 1.758 1.00 93.94 139 TRP A C 1
ATOM 1124 O O . TRP A 1 139 ? 3.148 1.206 2.281 1.00 93.94 139 TRP A O 1
ATOM 1134 N N . VAL A 1 140 ? 4.685 2.708 1.661 1.00 96.62 140 VAL A N 1
ATOM 1135 C CA . VAL A 1 140 ? 5.827 1.958 2.169 1.00 96.62 140 VAL A CA 1
ATOM 1136 C C . VAL A 1 140 ? 6.292 2.586 3.485 1.00 96.62 140 VAL A C 1
ATOM 1138 O O . VAL A 1 140 ? 6.592 3.780 3.528 1.00 96.62 140 VAL A O 1
ATOM 1141 N N . PRO A 1 141 ? 6.427 1.816 4.585 1.00 96.69 141 PRO A N 1
ATOM 1142 C CA . PRO A 1 141 ? 6.850 2.385 5.864 1.00 96.69 141 PRO A CA 1
ATOM 1143 C C . PRO A 1 141 ? 8.280 2.938 5.879 1.00 96.69 141 PRO A C 1
ATOM 1145 O O . PRO A 1 141 ? 8.647 3.687 6.794 1.00 96.69 141 PRO A O 1
ATOM 1148 N N . PHE A 1 142 ? 9.092 2.566 4.890 1.00 96.81 142 PHE A N 1
ATOM 1149 C CA . PHE A 1 142 ? 10.444 3.066 4.711 1.00 96.81 142 PHE A CA 1
ATOM 1150 C C . PHE A 1 142 ? 10.468 4.463 4.095 1.00 96.81 142 PHE A C 1
ATOM 1152 O O . PHE A 1 142 ? 9.794 4.750 3.115 1.00 96.81 142 PHE A O 1
ATOM 1159 N N . ASN A 1 143 ? 11.313 5.329 4.646 1.00 92.06 143 ASN A N 1
ATOM 1160 C CA . ASN A 1 143 ? 11.542 6.674 4.128 1.00 92.06 143 ASN A CA 1
ATOM 1161 C C . ASN A 1 143 ? 12.937 7.177 4.529 1.00 92.06 143 ASN A C 1
ATOM 1163 O O . ASN A 1 143 ? 13.719 6.466 5.168 1.00 92.06 143 ASN A O 1
ATOM 1167 N N . ASN A 1 144 ? 13.256 8.427 4.190 1.00 88.06 144 ASN A N 1
ATOM 1168 C CA . ASN A 1 144 ? 14.549 9.045 4.511 1.00 88.06 144 ASN A CA 1
ATOM 1169 C C . ASN A 1 144 ? 14.880 9.031 6.016 1.00 88.06 144 ASN A C 1
ATOM 1171 O O . ASN A 1 144 ? 16.047 9.012 6.387 1.00 88.06 144 ASN A O 1
ATOM 1175 N N . ASN A 1 145 ? 13.868 8.986 6.887 1.00 89.00 145 ASN A N 1
ATOM 1176 C CA . ASN A 1 145 ? 14.011 8.988 8.345 1.00 89.00 145 ASN A CA 1
ATOM 1177 C C . ASN A 1 145 ? 13.733 7.621 9.001 1.00 89.00 145 ASN A C 1
ATOM 1179 O O . ASN A 1 145 ? 13.844 7.496 10.229 1.00 89.00 145 ASN A O 1
ATOM 1183 N N . ARG A 1 146 ? 13.334 6.606 8.223 1.00 94.50 146 ARG A N 1
ATOM 1184 C CA . ARG A 1 146 ? 13.008 5.260 8.705 1.00 94.50 146 ARG A CA 1
ATOM 1185 C C . ARG A 1 146 ? 13.525 4.212 7.724 1.00 94.50 146 ARG A C 1
ATOM 1187 O O . ARG A 1 146 ? 12.905 3.941 6.705 1.00 94.50 146 ARG A O 1
ATOM 1194 N N . LYS A 1 147 ? 14.654 3.592 8.070 1.00 96.56 147 LYS A N 1
ATOM 1195 C CA . LYS A 1 147 ? 15.247 2.457 7.335 1.00 96.56 147 LYS A CA 1
ATOM 1196 C C . LYS A 1 147 ? 15.030 1.107 8.035 1.00 96.56 147 LYS A C 1
ATOM 1198 O O . LYS A 1 147 ? 15.452 0.068 7.542 1.00 96.56 147 LYS A O 1
ATOM 1203 N N . HIS A 1 148 ? 14.379 1.123 9.199 1.00 97.69 148 HIS A N 1
ATOM 1204 C CA . HIS A 1 148 ? 14.055 -0.048 10.013 1.00 97.69 148 HIS A CA 1
ATOM 1205 C C . HIS A 1 148 ? 12.709 0.159 10.704 1.00 97.69 148 HIS A C 1
ATOM 1207 O O . HIS A 1 148 ? 12.457 1.242 11.244 1.00 97.69 148 HIS A O 1
ATOM 1213 N N . PHE A 1 149 ? 11.872 -0.875 10.713 1.00 97.94 149 PHE A N 1
ATOM 1214 C CA . PHE A 1 149 ? 10.680 -0.929 11.548 1.00 97.94 149 PHE A CA 1
ATOM 1215 C C . PHE A 1 149 ? 10.364 -2.342 12.036 1.00 97.94 149 PHE A C 1
ATOM 1217 O O . PHE A 1 149 ? 10.906 -3.323 11.523 1.00 97.94 149 PHE A O 1
ATOM 1224 N N . VAL A 1 150 ? 9.523 -2.430 13.069 1.00 97.12 150 VAL A N 1
ATOM 1225 C CA . VAL A 1 150 ? 9.035 -3.699 13.618 1.00 97.12 150 VAL A CA 1
ATOM 1226 C C . VAL A 1 150 ? 7.518 -3.637 13.743 1.00 97.12 150 VAL A C 1
ATOM 1228 O O . VAL A 1 150 ? 7.007 -2.751 14.427 1.00 97.12 150 VAL A O 1
ATOM 1231 N N . LEU A 1 151 ? 6.822 -4.577 13.106 1.00 95.12 151 LEU A N 1
ATOM 1232 C CA . LEU A 1 151 ? 5.361 -4.650 13.052 1.00 95.12 151 LEU A CA 1
ATOM 1233 C C . LEU A 1 151 ? 4.922 -6.116 12.932 1.00 95.12 151 LEU A C 1
ATOM 1235 O O . LEU A 1 151 ? 5.617 -6.897 12.291 1.00 95.12 151 LEU A O 1
ATOM 1239 N N . ASN A 1 152 ? 3.805 -6.491 13.565 1.00 92.81 152 ASN A N 1
ATOM 1240 C CA . ASN A 1 152 ? 3.173 -7.819 13.470 1.00 92.81 152 ASN A CA 1
ATOM 1241 C C . ASN A 1 152 ? 4.154 -9.013 13.560 1.00 92.81 152 ASN A C 1
ATOM 1243 O O . ASN A 1 152 ? 4.073 -9.964 12.789 1.00 92.81 152 ASN A O 1
ATOM 1247 N N . GLY A 1 153 ? 5.117 -8.957 14.489 1.00 93.38 153 GLY A N 1
ATOM 1248 C CA . GLY A 1 153 ? 6.094 -10.034 14.696 1.00 93.38 153 GLY A CA 1
ATOM 1249 C C . GLY A 1 153 ? 7.219 -10.116 13.655 1.00 93.38 153 GLY A C 1
ATOM 1250 O O . GLY A 1 153 ? 7.958 -11.100 13.642 1.00 93.38 153 GLY A O 1
ATOM 1251 N N . PHE A 1 154 ? 7.398 -9.097 12.810 1.00 96.75 154 PHE A N 1
ATOM 1252 C CA . PHE A 1 154 ? 8.497 -9.001 11.845 1.00 96.75 154 PHE A CA 1
ATOM 1253 C C . PHE A 1 154 ? 9.328 -7.734 12.047 1.00 96.75 154 PHE A C 1
ATOM 1255 O O . PHE A 1 154 ? 8.809 -6.654 12.321 1.00 96.75 154 PHE A O 1
ATOM 1262 N N . SER A 1 155 ? 10.640 -7.859 11.867 1.00 97.06 155 SER A N 1
ATOM 1263 C CA . SER A 1 155 ? 11.602 -6.766 11.768 1.00 97.06 155 SER A CA 1
ATOM 1264 C C . SER A 1 155 ? 12.010 -6.604 10.307 1.00 97.06 155 SER A C 1
ATOM 1266 O O . SER A 1 155 ? 12.621 -7.502 9.729 1.00 97.06 155 SER A O 1
ATOM 1268 N N . CYS A 1 156 ? 11.720 -5.437 9.738 1.00 98.12 156 CYS A N 1
ATOM 1269 C CA . CYS A 1 156 ? 11.956 -5.131 8.331 1.00 98.12 156 CYS A CA 1
ATOM 1270 C C . CYS A 1 156 ? 12.985 -4.004 8.205 1.00 98.12 156 CYS A C 1
ATOM 1272 O O . CYS A 1 156 ? 12.859 -2.961 8.854 1.00 98.12 156 CYS A O 1
ATOM 1274 N N . LYS A 1 157 ? 14.021 -4.203 7.387 1.00 97.88 157 LYS A N 1
ATOM 1275 C CA . LYS A 1 157 ? 15.102 -3.233 7.149 1.00 97.88 157 LYS A CA 1
ATOM 1276 C C . LYS A 1 157 ? 15.312 -3.037 5.656 1.00 97.88 157 LYS A C 1
ATOM 1278 O O . LYS A 1 157 ? 15.168 -3.985 4.892 1.00 97.88 157 LYS A O 1
ATOM 1283 N N . ILE A 1 158 ? 15.721 -1.832 5.279 1.00 97.12 158 ILE A N 1
ATOM 1284 C CA . ILE A 1 158 ? 16.075 -1.484 3.904 1.00 97.12 158 ILE A CA 1
ATOM 1285 C C . ILE A 1 158 ? 17.420 -0.754 3.873 1.00 97.12 158 ILE A C 1
ATOM 1287 O O . ILE A 1 158 ? 17.704 0.096 4.723 1.00 97.12 158 ILE A O 1
ATOM 1291 N N . SER A 1 159 ? 18.242 -1.084 2.887 1.00 93.19 159 SER A N 1
ATOM 1292 C CA . SER A 1 159 ? 19.397 -0.302 2.449 1.00 93.19 159 SER A CA 1
ATOM 1293 C C . SER A 1 159 ? 19.193 0.128 0.995 1.00 93.19 159 SER A C 1
ATOM 1295 O O . SER A 1 159 ? 18.147 -0.135 0.412 1.00 93.19 159 SER A O 1
ATOM 1297 N N . GLU A 1 160 ? 20.181 0.788 0.397 1.00 85.94 160 GLU A N 1
ATOM 1298 C CA . GLU A 1 160 ? 20.125 1.180 -1.019 1.00 85.94 160 GLU A CA 1
ATOM 1299 C C . GLU A 1 160 ? 19.982 -0.017 -1.970 1.00 85.94 160 GLU A C 1
ATOM 1301 O O . GLU A 1 160 ? 19.441 0.135 -3.056 1.00 85.94 160 GLU A O 1
ATOM 1306 N N . ARG A 1 161 ? 20.441 -1.208 -1.561 1.00 82.62 161 ARG A N 1
ATOM 1307 C CA . ARG A 1 161 ? 20.485 -2.394 -2.433 1.00 82.62 161 ARG A CA 1
ATOM 1308 C C . ARG A 1 161 ? 19.751 -3.611 -1.886 1.00 82.62 161 ARG A C 1
ATOM 1310 O O . ARG A 1 161 ? 19.435 -4.505 -2.661 1.00 82.62 161 ARG A O 1
ATOM 1317 N N . CYS A 1 162 ? 19.492 -3.678 -0.579 1.00 94.00 162 CYS A N 1
ATOM 1318 C CA . CYS A 1 162 ? 18.969 -4.889 0.051 1.00 94.00 162 CYS A CA 1
ATOM 1319 C C . CYS A 1 162 ? 17.778 -4.612 0.964 1.00 94.00 162 CYS A C 1
ATOM 1321 O O . CYS A 1 162 ? 17.740 -3.620 1.696 1.00 94.00 162 CYS A O 1
ATOM 1323 N N . ILE A 1 163 ? 16.864 -5.574 1.004 1.00 97.31 163 ILE A N 1
ATOM 1324 C CA . ILE A 1 163 ? 15.773 -5.654 1.969 1.00 97.31 163 ILE A CA 1
ATOM 1325 C C . ILE A 1 163 ? 16.026 -6.862 2.863 1.00 97.31 163 ILE A C 1
ATOM 1327 O O . ILE A 1 163 ? 16.422 -7.931 2.399 1.00 97.31 163 ILE A O 1
ATOM 1331 N N . VAL A 1 164 ? 15.813 -6.684 4.165 1.00 97.50 164 VAL A N 1
ATOM 1332 C CA . VAL A 1 164 ? 15.929 -7.757 5.154 1.00 97.50 164 VAL A CA 1
ATOM 1333 C C . VAL A 1 164 ? 14.620 -7.888 5.911 1.00 97.50 164 VAL A C 1
ATOM 1335 O O . VAL A 1 164 ? 14.135 -6.908 6.480 1.00 97.50 164 VAL A O 1
ATOM 1338 N N . ILE A 1 165 ? 14.092 -9.107 5.956 1.00 97.38 165 ILE A N 1
ATOM 1339 C CA . ILE A 1 165 ? 12.877 -9.482 6.679 1.00 97.38 165 ILE A CA 1
ATOM 1340 C C . ILE A 1 165 ? 13.244 -10.615 7.635 1.00 97.38 165 ILE A C 1
ATOM 1342 O O . ILE A 1 165 ? 13.793 -11.635 7.230 1.00 97.38 165 ILE A O 1
ATOM 1346 N N . GLU A 1 166 ? 12.977 -10.444 8.924 1.00 95.81 166 GLU A N 1
ATOM 1347 C CA . GLU A 1 166 ? 13.235 -11.470 9.939 1.00 95.81 166 GLU A CA 1
ATOM 1348 C C . GLU A 1 166 ? 12.141 -11.454 11.008 1.00 95.81 166 GLU A C 1
ATOM 1350 O O . GLU A 1 166 ? 11.555 -10.403 11.275 1.00 95.81 166 GLU A O 1
ATOM 1355 N N . LYS A 1 167 ? 11.861 -12.599 11.641 1.00 95.12 167 LYS A N 1
ATOM 1356 C CA . LYS A 1 167 ? 10.949 -12.642 12.792 1.00 95.12 167 LYS A CA 1
ATOM 1357 C C . LYS A 1 167 ? 11.483 -11.756 13.921 1.00 95.12 167 LYS A C 1
ATOM 1359 O O . LYS A 1 167 ? 12.685 -11.697 14.183 1.00 95.12 167 LYS A O 1
ATOM 1364 N N . ALA A 1 168 ? 10.575 -11.066 14.596 1.00 94.88 168 ALA A N 1
ATOM 1365 C CA . ALA A 1 168 ? 10.856 -10.213 15.735 1.00 94.88 168 ALA A CA 1
ATOM 1366 C C . ALA A 1 168 ? 10.144 -10.753 16.973 1.00 94.88 168 ALA A C 1
ATOM 1368 O O . ALA A 1 168 ? 8.939 -10.991 16.964 1.00 94.88 168 ALA A O 1
ATOM 1369 N N . ASP A 1 169 ? 10.899 -10.915 18.055 1.00 94.50 169 ASP A N 1
ATOM 1370 C CA . ASP A 1 169 ? 10.341 -11.262 19.353 1.00 94.50 169 ASP A CA 1
ATOM 1371 C C . ASP A 1 169 ? 9.857 -10.010 20.114 1.00 94.50 169 ASP A C 1
ATOM 1373 O O . ASP A 1 169 ? 10.123 -8.854 19.754 1.00 94.50 169 ASP A O 1
ATOM 1377 N N . LYS A 1 170 ? 9.188 -10.234 21.251 1.00 94.75 170 LYS A N 1
ATOM 1378 C CA . LYS A 1 170 ? 8.710 -9.154 22.132 1.00 94.75 170 LYS A CA 1
ATOM 1379 C C . LYS A 1 170 ? 9.840 -8.227 22.607 1.00 94.75 170 LYS A C 1
ATOM 1381 O O . LYS A 1 170 ? 9.600 -7.051 22.900 1.00 94.75 170 LYS A O 1
ATOM 1386 N N . LYS A 1 171 ? 11.079 -8.725 22.708 1.00 96.50 171 LYS A N 1
ATOM 1387 C CA . LYS A 1 171 ? 12.245 -7.934 23.128 1.00 96.50 171 LYS A CA 1
ATOM 1388 C C . LYS A 1 171 ? 12.672 -6.969 22.021 1.00 96.50 171 LYS A C 1
ATOM 1390 O O . LYS A 1 171 ? 12.927 -5.797 22.314 1.00 96.50 171 LYS A O 1
ATOM 1395 N N . ALA A 1 172 ? 12.719 -7.432 20.776 1.00 95.88 172 ALA A N 1
ATOM 1396 C CA . ALA A 1 172 ? 12.996 -6.634 19.591 1.00 95.88 172 ALA A CA 1
ATOM 1397 C C . ALA A 1 172 ? 11.926 -5.555 19.396 1.00 95.88 172 ALA A C 1
ATOM 1399 O O . ALA A 1 172 ? 12.276 -4.384 19.232 1.00 95.88 172 ALA A O 1
ATOM 1400 N N . GLU A 1 173 ? 10.645 -5.907 19.537 1.00 95.50 173 GLU A N 1
ATOM 1401 C CA . GLU A 1 173 ? 9.545 -4.938 19.517 1.00 95.50 173 GLU A CA 1
ATOM 1402 C C . GLU A 1 173 ? 9.714 -3.856 20.587 1.00 95.50 173 GLU A C 1
ATOM 1404 O O . GLU A 1 173 ? 9.704 -2.661 20.284 1.00 95.50 173 GLU A O 1
ATOM 1409 N N . LYS A 1 174 ? 9.926 -4.245 21.851 1.00 96.31 174 LYS A N 1
ATOM 1410 C CA . LYS A 1 174 ? 10.098 -3.287 22.955 1.00 96.31 174 LYS A CA 1
ATOM 1411 C C . LYS A 1 174 ? 11.303 -2.373 22.728 1.00 96.31 174 LYS A C 1
ATOM 1413 O O . LYS A 1 174 ? 11.234 -1.175 23.020 1.00 96.31 174 LYS A O 1
ATOM 1418 N N . LYS A 1 175 ? 12.403 -2.918 22.196 1.00 97.44 175 LYS A N 1
ATOM 1419 C CA . LYS A 1 175 ? 13.597 -2.145 21.828 1.00 97.44 175 LYS A CA 1
ATOM 1420 C C . LYS A 1 175 ? 13.270 -1.130 20.733 1.00 97.44 175 LYS A C 1
ATOM 1422 O O . LYS A 1 175 ? 13.613 0.038 20.898 1.00 97.44 175 LYS A O 1
ATOM 1427 N N . TYR A 1 176 ? 12.588 -1.552 19.669 1.00 97.12 176 TYR A N 1
ATOM 1428 C CA . TYR A 1 176 ? 12.174 -0.676 18.574 1.00 97.12 176 TYR A CA 1
ATOM 1429 C C . TYR A 1 176 ? 11.282 0.469 19.069 1.00 97.12 176 TYR A C 1
ATOM 1431 O O . TYR A 1 176 ? 11.626 1.638 18.888 1.00 97.12 176 TYR A O 1
ATOM 1439 N N . ARG A 1 177 ? 10.214 0.150 19.814 1.00 96.50 177 ARG A N 1
ATOM 1440 C CA . ARG A 1 177 ? 9.289 1.145 20.385 1.00 96.50 177 ARG A CA 1
ATOM 1441 C C . ARG A 1 177 ? 10.019 2.184 21.241 1.00 96.50 177 ARG A C 1
ATOM 1443 O O . ARG A 1 177 ? 9.780 3.380 21.097 1.00 96.50 177 ARG A O 1
ATOM 1450 N N . LYS A 1 178 ? 10.951 1.750 22.102 1.00 97.12 178 LYS A N 1
ATOM 1451 C CA . LYS A 1 178 ? 11.760 2.651 22.945 1.00 97.12 178 LYS A CA 1
ATOM 1452 C C . LYS A 1 178 ? 12.653 3.576 22.113 1.00 97.12 178 LYS A C 1
ATOM 1454 O O . LYS A 1 178 ? 12.805 4.744 22.471 1.00 97.12 178 LYS A O 1
ATOM 1459 N N . THR A 1 179 ? 13.252 3.067 21.039 1.00 96.25 179 THR A N 1
ATOM 1460 C CA . THR A 1 179 ? 14.082 3.864 20.126 1.00 96.25 179 THR A CA 1
ATOM 1461 C C . THR A 1 179 ? 13.249 4.923 19.409 1.00 96.25 179 THR A C 1
ATOM 1463 O O . THR A 1 179 ? 13.617 6.098 19.464 1.00 96.25 179 THR A O 1
ATOM 1466 N N . GLU A 1 180 ? 12.096 4.555 18.840 1.00 95.88 180 GLU A N 1
ATOM 1467 C CA . GLU A 1 180 ? 11.221 5.520 18.161 1.00 95.88 180 GLU A CA 1
ATOM 1468 C C . GLU A 1 180 ? 10.681 6.579 19.133 1.00 95.88 180 GLU A C 1
ATOM 1470 O O . GLU A 1 180 ? 10.714 7.769 18.822 1.00 95.88 180 GLU A O 1
ATOM 1475 N N . LEU A 1 181 ? 10.274 6.204 20.353 1.00 97.12 181 LEU A N 1
ATOM 1476 C CA . LEU A 1 181 ? 9.866 7.187 21.365 1.00 97.12 181 LEU A CA 1
ATOM 1477 C C . LEU A 1 181 ? 10.986 8.190 21.674 1.00 97.12 181 LEU A C 1
ATOM 1479 O O . LEU A 1 181 ? 10.742 9.393 21.694 1.00 97.12 181 LEU A O 1
ATOM 1483 N N . LYS A 1 182 ? 12.230 7.734 21.868 1.00 96.50 182 LYS A N 1
ATOM 1484 C CA . LYS A 1 182 ? 13.369 8.639 22.108 1.00 96.50 182 LYS A CA 1
ATOM 1485 C C . LYS A 1 182 ? 13.638 9.568 20.922 1.00 96.50 182 LYS A C 1
ATOM 1487 O O . LYS A 1 182 ? 13.929 10.745 21.133 1.00 96.50 182 LYS A O 1
ATOM 1492 N N . LYS A 1 183 ? 13.541 9.047 19.696 1.00 94.88 183 LYS A N 1
ATOM 1493 C CA . LYS A 1 183 ? 13.691 9.814 18.452 1.00 94.88 183 LYS A CA 1
ATOM 1494 C C . LYS A 1 183 ? 12.658 10.943 18.384 1.00 94.88 183 LYS A C 1
ATOM 1496 O O . LYS A 1 183 ? 13.034 12.106 18.233 1.00 94.88 183 LYS A O 1
ATOM 1501 N N . TYR A 1 184 ? 11.373 10.634 18.568 1.00 95.75 184 TYR A N 1
ATOM 1502 C CA . TYR A 1 184 ? 10.312 11.642 18.469 1.00 95.75 184 TYR A CA 1
ATOM 1503 C C . TYR A 1 184 ? 10.215 12.566 19.679 1.00 95.75 184 TYR A C 1
ATOM 1505 O O . TYR A 1 184 ? 9.820 13.714 19.505 1.00 95.75 184 TYR A O 1
ATOM 1513 N N . LEU A 1 185 ? 10.651 12.148 20.872 1.00 94.81 185 LEU A N 1
ATOM 1514 C CA . LEU A 1 185 ? 10.719 13.040 22.034 1.00 94.81 185 LEU A CA 1
ATOM 1515 C C . LEU A 1 185 ? 11.559 14.295 21.740 1.00 94.81 185 LEU A C 1
ATOM 1517 O O . LEU A 1 185 ? 11.221 15.387 22.192 1.00 94.81 185 LEU A O 1
ATOM 1521 N N . ARG A 1 186 ? 12.635 14.136 20.956 1.00 92.00 186 ARG A N 1
ATOM 1522 C CA . ARG A 1 186 ? 13.522 15.231 20.537 1.00 92.00 186 ARG A CA 1
ATOM 1523 C C . ARG A 1 186 ? 13.025 15.951 19.285 1.00 92.00 186 ARG A C 1
ATOM 1525 O O . ARG A 1 186 ? 13.170 17.162 19.193 1.00 92.00 186 ARG A O 1
ATOM 1532 N N . ARG A 1 187 ? 12.465 15.211 18.323 1.00 93.12 187 ARG A N 1
ATOM 1533 C CA . ARG A 1 187 ? 12.128 15.732 16.988 1.00 93.12 187 ARG A CA 1
ATOM 1534 C C . ARG A 1 187 ? 10.722 16.324 16.885 1.00 93.12 187 ARG A C 1
ATOM 1536 O O . ARG A 1 187 ? 10.548 17.351 16.244 1.00 93.12 187 ARG A O 1
ATOM 1543 N N . ASN A 1 188 ? 9.712 15.672 17.465 1.00 95.25 188 ASN A N 1
ATOM 1544 C CA . ASN A 1 188 ? 8.313 16.093 17.368 1.00 95.25 188 ASN A CA 1
ATOM 1545 C C . ASN A 1 188 ? 7.482 15.561 18.552 1.00 95.25 188 ASN A C 1
ATOM 1547 O O . ASN A 1 188 ? 7.058 14.402 18.574 1.00 95.25 188 ASN A O 1
ATOM 1551 N N . LYS A 1 189 ? 7.191 16.440 19.521 1.00 95.38 189 LYS A N 1
ATOM 1552 C CA . LYS A 1 189 ? 6.460 16.094 20.754 1.00 95.38 189 LYS A CA 1
ATOM 1553 C C . LYS A 1 189 ? 5.022 15.610 20.508 1.00 95.38 189 LYS A C 1
ATOM 1555 O O . LYS A 1 189 ? 4.530 14.791 21.279 1.00 95.38 189 LYS A O 1
ATOM 1560 N N . LYS A 1 190 ? 4.354 16.074 19.441 1.00 95.19 190 LYS A N 1
ATOM 1561 C CA . LYS A 1 190 ? 2.997 15.613 19.089 1.00 95.19 190 LYS A CA 1
ATOM 1562 C C . LYS A 1 190 ? 3.031 14.166 18.592 1.00 95.19 190 LYS A C 1
ATOM 1564 O O . LYS A 1 190 ? 2.258 13.344 19.075 1.00 95.19 190 LYS A O 1
ATOM 1569 N N . VAL A 1 191 ? 3.977 13.841 17.706 1.00 96.38 191 VAL A N 1
ATOM 1570 C CA . VAL A 1 191 ? 4.192 12.461 17.228 1.00 96.38 191 VAL A CA 1
ATOM 1571 C C . VAL A 1 191 ? 4.591 11.539 18.376 1.00 96.38 191 VAL A C 1
ATOM 1573 O O . VAL A 1 191 ? 4.072 10.429 18.485 1.00 96.38 191 VAL A O 1
ATOM 1576 N N . PHE A 1 192 ? 5.455 12.016 19.276 1.00 97.56 192 PHE A N 1
ATOM 1577 C CA . PHE A 1 192 ? 5.802 11.294 20.499 1.00 97.56 192 PHE A CA 1
ATOM 1578 C C . PHE A 1 192 ? 4.564 10.940 21.333 1.00 97.56 192 PHE A C 1
ATOM 1580 O O . PHE A 1 192 ? 4.403 9.778 21.697 1.00 97.56 192 PHE A O 1
ATOM 1587 N N . ALA A 1 193 ? 3.688 11.912 21.609 1.00 97.25 193 ALA A N 1
ATOM 1588 C CA . ALA A 1 193 ? 2.497 11.694 22.426 1.00 97.25 193 ALA A CA 1
ATOM 1589 C C . ALA A 1 193 ? 1.550 10.661 21.796 1.00 97.25 193 ALA A C 1
ATOM 1591 O O . ALA A 1 193 ? 1.131 9.728 22.475 1.00 97.25 193 ALA A O 1
ATOM 1592 N N . VAL A 1 194 ? 1.278 10.772 20.490 1.00 97.06 194 VAL A N 1
ATOM 1593 C CA . VAL A 1 194 ? 0.431 9.808 19.767 1.00 97.06 194 VAL A CA 1
ATOM 1594 C C . VAL A 1 194 ? 1.034 8.403 19.815 1.00 97.06 194 VAL A C 1
ATOM 1596 O O . VAL A 1 194 ? 0.332 7.459 20.163 1.00 97.06 194 VAL A O 1
ATOM 1599 N N . ARG A 1 195 ? 2.339 8.253 19.547 1.00 97.19 195 ARG A N 1
ATOM 1600 C CA . ARG A 1 195 ? 3.031 6.955 19.635 1.00 97.19 195 ARG A CA 1
ATOM 1601 C C . ARG A 1 195 ? 2.991 6.364 21.038 1.00 97.19 195 ARG A C 1
ATOM 1603 O O . ARG A 1 195 ? 2.764 5.168 21.185 1.00 97.19 195 ARG A O 1
ATOM 1610 N N . LEU A 1 196 ? 3.216 7.187 22.062 1.00 97.69 196 LEU A N 1
ATOM 1611 C CA . LEU A 1 196 ? 3.179 6.748 23.453 1.00 97.69 196 LEU A CA 1
ATOM 1612 C C . LEU A 1 196 ? 1.790 6.221 23.817 1.00 97.69 196 LEU A C 1
ATOM 1614 O O . LEU A 1 196 ? 1.693 5.108 24.322 1.00 97.69 196 LEU A O 1
ATOM 1618 N N . ILE A 1 197 ? 0.737 6.983 23.508 1.00 97.38 197 ILE A N 1
ATOM 1619 C CA . ILE A 1 197 ? -0.650 6.563 23.745 1.00 97.38 197 ILE A CA 1
ATOM 1620 C C . ILE A 1 197 ? -0.937 5.265 22.985 1.00 97.38 197 ILE A C 1
ATOM 1622 O O . ILE A 1 197 ? -1.397 4.304 23.591 1.00 97.38 197 ILE A O 1
ATOM 1626 N N . ASN A 1 198 ? -0.571 5.190 21.701 1.00 96.50 198 ASN A N 1
ATOM 1627 C CA . ASN A 1 198 ? -0.767 3.999 20.875 1.00 96.50 198 ASN A CA 1
ATOM 1628 C C . ASN A 1 198 ? -0.117 2.740 21.472 1.00 96.50 198 ASN A C 1
ATOM 1630 O O . ASN A 1 198 ? -0.690 1.659 21.429 1.00 96.50 198 ASN A O 1
ATOM 1634 N N . TYR A 1 199 ? 1.079 2.861 22.057 1.00 95.31 199 TYR A N 1
ATOM 1635 C CA . TYR A 1 199 ? 1.762 1.728 22.690 1.00 95.31 199 TYR A CA 1
ATOM 1636 C C . TYR A 1 199 ? 1.184 1.321 24.048 1.00 95.31 199 TYR A C 1
ATOM 1638 O O . TYR A 1 199 ? 1.439 0.195 24.478 1.00 95.31 199 TYR A O 1
ATOM 1646 N N . LEU A 1 200 ? 0.469 2.223 24.722 1.00 95.50 200 LEU A N 1
ATOM 1647 C CA . LEU A 1 200 ? -0.197 1.967 26.001 1.00 95.50 200 LEU A CA 1
ATOM 1648 C C . LEU A 1 200 ? -1.629 1.448 25.824 1.00 95.50 200 LEU A C 1
ATOM 1650 O O . LEU A 1 200 ? -2.181 0.876 26.762 1.00 95.50 200 LEU A O 1
ATOM 1654 N N . MET A 1 201 ? -2.233 1.646 24.650 1.00 94.12 201 MET A N 1
ATOM 1655 C CA . MET A 1 201 ? -3.578 1.155 24.364 1.00 94.12 201 MET A CA 1
ATOM 1656 C C . MET A 1 201 ? -3.641 -0.379 24.444 1.00 94.12 201 MET A C 1
ATOM 1658 O O . MET A 1 201 ? -2.732 -1.065 23.962 1.00 94.12 201 MET A O 1
ATOM 1662 N N . PRO A 1 202 ? -4.713 -0.936 25.041 1.00 90.81 202 PRO A N 1
ATOM 1663 C CA . PRO A 1 202 ? -4.919 -2.374 25.065 1.00 90.81 202 PRO A CA 1
ATOM 1664 C C . PRO A 1 202 ? -5.103 -2.897 23.641 1.00 90.81 202 PRO A C 1
ATOM 1666 O O . PRO A 1 202 ? -5.697 -2.234 22.790 1.00 90.81 202 PRO A O 1
ATOM 1669 N N . LYS A 1 203 ? -4.609 -4.110 23.390 1.00 88.00 203 LYS A N 1
ATOM 1670 C CA . LYS A 1 203 ? -4.847 -4.790 22.119 1.00 88.00 203 LYS A CA 1
ATOM 1671 C C . LYS A 1 203 ? -6.298 -5.252 22.067 1.00 88.00 203 LYS A C 1
ATOM 1673 O O . LYS A 1 203 ? -6.731 -6.018 22.922 1.00 88.00 203 LYS A O 1
ATOM 1678 N N . LYS A 1 204 ? -7.022 -4.755 21.071 1.00 94.06 204 LYS A N 1
ATOM 1679 C CA . LYS A 1 204 ? -8.402 -5.107 20.749 1.00 94.06 204 LYS A CA 1
ATOM 1680 C C . LYS A 1 204 ? -8.498 -5.330 19.248 1.00 94.06 204 LYS A C 1
ATOM 1682 O O . LYS A 1 204 ? -7.721 -4.737 18.499 1.00 94.06 204 LYS A O 1
ATOM 1687 N N . ARG A 1 205 ? -9.447 -6.155 18.821 1.00 97.06 205 ARG A N 1
ATOM 1688 C CA . ARG A 1 205 ? -9.802 -6.274 17.408 1.00 97.06 205 ARG A CA 1
ATOM 1689 C C . ARG A 1 205 ? -10.728 -5.112 17.082 1.00 97.06 205 ARG A C 1
ATOM 1691 O O . ARG A 1 205 ? -11.780 -4.999 17.695 1.00 97.06 205 ARG A O 1
ATOM 1698 N N . ILE A 1 206 ? -10.298 -4.206 16.211 1.00 98.25 206 ILE A N 1
ATOM 1699 C CA . ILE A 1 206 ? -11.031 -2.972 15.900 1.00 98.25 206 ILE A CA 1
ATOM 1700 C C . ILE A 1 206 ? -11.287 -2.923 14.402 1.00 98.25 206 ILE A C 1
ATOM 1702 O O . ILE A 1 206 ? -10.332 -3.017 13.627 1.00 98.25 206 ILE A O 1
ATOM 1706 N N . TRP A 1 207 ? -12.544 -2.753 13.999 1.00 98.75 207 TRP A N 1
ATOM 1707 C CA . TRP A 1 207 ? -12.919 -2.503 12.607 1.00 98.75 207 TRP A CA 1
ATOM 1708 C C . TRP A 1 207 ? -13.525 -1.104 12.486 1.00 98.75 207 TRP A C 1
ATOM 1710 O O . TRP A 1 207 ? -14.343 -0.694 13.315 1.00 98.75 207 TRP A O 1
ATOM 1720 N N . LEU A 1 208 ? -13.097 -0.366 11.465 1.00 98.81 208 LEU A N 1
ATOM 1721 C CA . LEU A 1 208 ? -13.606 0.966 11.157 1.00 98.81 208 LEU A CA 1
ATOM 1722 C C . LEU A 1 208 ? -14.355 0.943 9.831 1.00 98.81 208 LEU A C 1
ATOM 1724 O O . LEU A 1 208 ? -13.836 0.399 8.860 1.00 98.81 208 LEU A O 1
ATOM 1728 N N . TYR A 1 209 ? -15.532 1.561 9.811 1.00 98.56 209 TYR A N 1
ATOM 1729 C CA . TYR A 1 209 ? -16.392 1.659 8.636 1.00 98.56 209 TYR A CA 1
ATOM 1730 C C . TYR A 1 209 ? -16.516 3.114 8.206 1.00 98.56 209 TYR A C 1
ATOM 1732 O O . TYR A 1 209 ? -16.700 3.994 9.054 1.00 98.56 209 TYR A O 1
ATOM 1740 N N . HIS A 1 210 ? -16.422 3.365 6.904 1.00 97.31 210 HIS A N 1
ATOM 1741 C CA . HIS A 1 210 ? -16.389 4.710 6.340 1.00 97.31 210 HIS A CA 1
ATOM 1742 C C . HIS A 1 210 ? -17.262 4.816 5.093 1.00 97.31 210 HIS A C 1
ATOM 1744 O O . HIS A 1 210 ? -17.168 3.988 4.188 1.00 97.31 210 HIS A O 1
ATOM 1750 N N . ASP A 1 211 ? -17.999 5.919 5.016 1.00 94.69 211 ASP A N 1
ATOM 1751 C CA . ASP A 1 211 ? -18.565 6.448 3.775 1.00 94.69 211 ASP A CA 1
ATOM 1752 C C . ASP A 1 211 ? -17.938 7.822 3.460 1.00 94.69 211 ASP A C 1
ATOM 1754 O O . ASP A 1 211 ? -17.192 8.404 4.261 1.00 94.69 211 ASP A O 1
ATOM 1758 N N . CYS A 1 212 ? -18.212 8.356 2.268 1.00 89.31 212 CYS A N 1
ATOM 1759 C CA . CYS A 1 212 ? -17.692 9.654 1.839 1.00 89.31 212 CYS A CA 1
ATOM 1760 C C . CYS A 1 212 ? -18.410 10.828 2.520 1.00 89.31 212 CYS A C 1
ATOM 1762 O O . CYS A 1 212 ? -19.584 10.767 2.893 1.00 89.31 212 CYS A O 1
ATOM 1764 N N . LYS A 1 213 ? -17.705 11.957 2.637 1.00 83.88 213 LYS A N 1
ATOM 1765 C CA . LYS A 1 213 ? -18.288 13.217 3.105 1.00 83.88 213 LYS A CA 1
ATOM 1766 C C . LYS A 1 213 ? -19.470 13.632 2.227 1.00 83.88 213 LYS A C 1
ATOM 1768 O O . LYS A 1 213 ? -19.329 13.786 1.020 1.00 83.88 213 LYS A O 1
ATOM 1773 N N . GLY A 1 214 ? -20.594 13.952 2.865 1.00 80.12 214 GLY A N 1
ATOM 1774 C CA . GLY A 1 214 ? -21.787 14.461 2.179 1.00 80.12 214 GLY A CA 1
ATOM 1775 C C . GLY A 1 214 ? -22.685 13.372 1.593 1.00 80.12 214 GLY A C 1
ATOM 1776 O O . GLY A 1 214 ? -23.748 13.703 1.075 1.00 80.12 214 GLY A O 1
ATOM 1777 N N . VAL A 1 215 ? -22.301 12.101 1.720 1.00 81.31 215 VAL A N 1
ATOM 1778 C CA . VAL A 1 215 ? -23.191 10.964 1.483 1.00 81.31 215 VAL A CA 1
ATOM 1779 C C . VAL A 1 215 ? -23.963 10.685 2.774 1.00 81.31 215 VAL A C 1
ATOM 1781 O O . VAL A 1 215 ? -23.389 10.730 3.862 1.00 81.31 215 VAL A O 1
ATOM 1784 N N . GLY A 1 216 ? -25.276 10.467 2.664 1.00 78.19 216 GLY A N 1
ATOM 1785 C CA . GLY A 1 216 ? -26.120 10.155 3.821 1.00 78.19 216 GLY A CA 1
ATOM 1786 C C . GLY A 1 216 ? -25.786 8.782 4.403 1.00 78.19 216 GLY A C 1
ATOM 1787 O O . GLY A 1 216 ? -25.433 8.677 5.575 1.00 78.19 216 GLY A O 1
ATOM 1788 N N . VAL A 1 217 ? -25.875 7.755 3.557 1.00 88.44 217 VAL A N 1
ATOM 1789 C CA . VAL A 1 217 ? -25.482 6.365 3.821 1.00 88.44 217 VAL A CA 1
ATOM 1790 C C . VAL A 1 217 ? -25.050 5.713 2.505 1.00 88.44 217 VAL A C 1
ATOM 1792 O O . VAL A 1 217 ? -25.603 6.045 1.456 1.00 88.44 217 VAL A O 1
ATOM 1795 N N . ASP A 1 218 ? -24.086 4.802 2.565 1.00 94.62 218 ASP A N 1
ATOM 1796 C CA . ASP A 1 218 ? -23.633 3.966 1.449 1.00 94.62 218 ASP A CA 1
ATOM 1797 C C . ASP A 1 218 ? -23.279 2.555 1.967 1.00 94.62 218 ASP A C 1
ATOM 1799 O O . ASP A 1 218 ? -23.656 2.158 3.076 1.00 94.62 218 ASP A O 1
ATOM 1803 N N . ASN A 1 219 ? -22.559 1.765 1.173 1.00 96.50 219 ASN A N 1
ATOM 1804 C CA . ASN A 1 219 ? -22.175 0.397 1.506 1.00 96.50 219 ASN A CA 1
ATOM 1805 C C . ASN A 1 219 ? -21.420 0.276 2.843 1.00 96.50 219 ASN A C 1
ATOM 1807 O O . ASN A 1 219 ? -21.584 -0.729 3.536 1.00 96.50 219 ASN A O 1
ATOM 1811 N N . GLY A 1 220 ? -20.643 1.286 3.257 1.00 96.69 220 GLY A N 1
ATOM 1812 C CA . GLY A 1 220 ? -19.961 1.291 4.553 1.00 96.69 220 GLY A CA 1
ATOM 1813 C C . GLY A 1 220 ? -20.942 1.333 5.724 1.00 96.69 220 GLY A C 1
ATOM 1814 O O . GLY A 1 220 ? -20.771 0.589 6.693 1.00 96.69 220 GLY A O 1
ATOM 1815 N N . TYR A 1 221 ? -22.001 2.143 5.622 1.00 96.81 221 TYR A N 1
ATOM 1816 C CA . TYR A 1 221 ? -23.093 2.167 6.598 1.00 96.81 221 TYR A CA 1
ATOM 1817 C C . TYR A 1 221 ? -23.820 0.823 6.671 1.00 96.81 221 TYR A C 1
ATOM 1819 O O . TYR A 1 221 ? -23.982 0.276 7.765 1.00 96.81 221 TYR A O 1
ATOM 1827 N N . T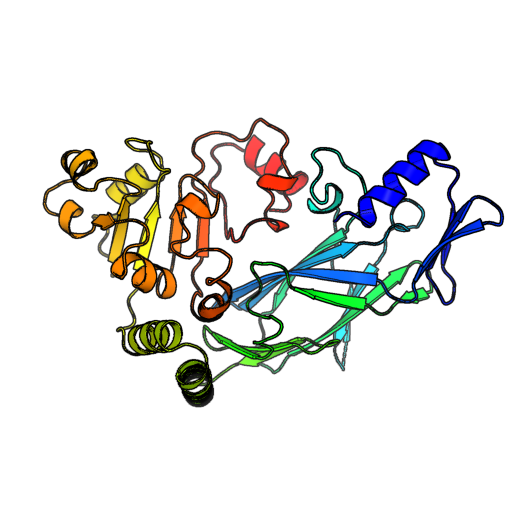YR A 1 222 ? -24.233 0.265 5.529 1.00 97.00 222 TYR A N 1
ATOM 1828 C CA . TYR A 1 222 ? -24.983 -0.994 5.520 1.00 97.00 222 TYR A CA 1
ATOM 1829 C C . TYR A 1 222 ? -24.163 -2.150 6.095 1.00 97.00 222 TYR A C 1
ATOM 1831 O O . TYR A 1 222 ? -24.685 -2.927 6.897 1.00 97.00 222 TYR A O 1
ATOM 1839 N N . GLN A 1 223 ? -22.872 -2.222 5.757 1.00 97.88 223 GLN A N 1
ATOM 1840 C CA . GLN A 1 223 ? -21.975 -3.226 6.318 1.00 97.88 223 GLN A CA 1
ATOM 1841 C C . GLN A 1 223 ? -21.801 -3.044 7.833 1.00 97.88 223 GLN A C 1
ATOM 1843 O O . GLN A 1 223 ? -21.863 -4.024 8.571 1.00 97.88 223 GLN A O 1
ATOM 1848 N N . PHE A 1 224 ? -21.649 -1.807 8.323 1.00 98.31 224 PHE A N 1
ATOM 1849 C CA . PHE A 1 224 ? -21.571 -1.543 9.762 1.00 98.31 224 PHE A CA 1
ATOM 1850 C C . PHE A 1 224 ? -22.828 -2.008 10.498 1.00 98.31 224 PHE A C 1
ATOM 1852 O O . PHE A 1 224 ? -22.708 -2.690 11.510 1.00 98.31 224 PHE A O 1
ATOM 1859 N N . VAL A 1 225 ? -24.017 -1.652 10.001 1.00 97.62 225 VAL A N 1
ATOM 1860 C CA . VAL A 1 225 ? -25.291 -2.022 10.635 1.00 97.62 225 VAL A CA 1
ATOM 1861 C C . VAL A 1 225 ? -25.464 -3.537 10.673 1.00 97.62 225 VAL A C 1
ATOM 1863 O O . VAL A 1 225 ? -25.846 -4.069 11.712 1.00 97.62 225 VAL A O 1
ATOM 1866 N N . HIS A 1 226 ? -25.149 -4.224 9.573 1.00 97.00 226 HIS A N 1
ATOM 1867 C CA . HIS A 1 226 ? -25.168 -5.684 9.518 1.00 97.00 226 HIS A CA 1
ATOM 1868 C C . HIS A 1 226 ? -24.210 -6.302 10.547 1.00 97.00 226 HIS A C 1
ATOM 1870 O O . HIS A 1 226 ? -24.593 -7.191 11.305 1.00 97.00 226 HIS A O 1
ATOM 1876 N N . ASP A 1 227 ? -22.971 -5.812 10.598 1.00 98.12 227 ASP A N 1
ATOM 1877 C CA . ASP A 1 227 ? -21.926 -6.407 11.427 1.00 98.12 227 ASP A CA 1
ATOM 1878 C C . ASP A 1 227 ? -22.036 -6.028 12.913 1.00 98.12 227 ASP A C 1
ATOM 1880 O O . ASP A 1 227 ? -21.437 -6.694 13.756 1.00 98.12 227 ASP A O 1
ATOM 1884 N N . PHE A 1 228 ? -22.769 -4.963 13.256 1.00 97.75 228 PHE A N 1
ATOM 1885 C CA . PHE A 1 228 ? -22.838 -4.410 14.613 1.00 97.75 228 PHE A CA 1
ATOM 1886 C C . PHE A 1 228 ? -23.321 -5.422 15.659 1.00 97.75 228 PHE A C 1
ATOM 1888 O O . PHE A 1 228 ? -22.790 -5.451 16.767 1.00 97.75 228 PHE A O 1
ATOM 1895 N N . GLU A 1 229 ? -24.281 -6.270 15.292 1.00 94.25 229 GLU A N 1
ATOM 1896 C CA . GLU A 1 229 ? -24.900 -7.257 16.188 1.00 94.25 229 GLU A CA 1
ATOM 1897 C C . GLU A 1 229 ? -24.079 -8.557 16.320 1.00 94.25 229 GLU A C 1
ATOM 1899 O O . GLU A 1 229 ? -24.448 -9.458 17.074 1.00 94.25 229 GLU A O 1
ATOM 1904 N N . ILE A 1 230 ? -22.965 -8.689 15.590 1.00 97.50 230 ILE A N 1
ATOM 1905 C CA . ILE A 1 230 ? -22.126 -9.893 15.618 1.00 97.50 230 ILE A CA 1
ATOM 1906 C C . ILE A 1 230 ? -21.229 -9.883 16.864 1.00 97.50 230 ILE A C 1
ATOM 1908 O O . ILE A 1 230 ? -20.306 -9.073 16.978 1.00 97.50 230 ILE A O 1
ATOM 1912 N N . ASP A 1 231 ? -21.439 -10.843 17.767 1.00 95.50 231 ASP A N 1
ATOM 1913 C CA . ASP A 1 231 ? -20.601 -11.042 18.956 1.00 95.50 231 ASP A CA 1
ATOM 1914 C C . ASP A 1 231 ? -19.402 -11.967 18.671 1.00 95.50 231 ASP A C 1
ATOM 1916 O O . ASP A 1 231 ? -19.435 -13.178 18.889 1.00 95.50 231 ASP A O 1
ATOM 1920 N N . ASP A 1 232 ? -18.326 -11.388 18.138 1.00 97.31 232 ASP A N 1
ATOM 1921 C CA . ASP A 1 232 ? -17.062 -12.070 17.808 1.00 97.31 232 ASP A CA 1
ATOM 1922 C C . ASP A 1 232 ? -15.827 -11.398 18.446 1.00 97.31 232 ASP A C 1
ATOM 1924 O O . ASP A 1 232 ? -14.677 -11.609 18.031 1.00 97.31 232 ASP A O 1
ATOM 1928 N N . GLY A 1 233 ? -16.062 -10.555 19.456 1.00 96.56 233 GLY A N 1
ATOM 1929 C CA . GLY A 1 233 ? -15.025 -9.802 20.163 1.00 96.56 233 GLY A CA 1
ATOM 1930 C C . GLY A 1 233 ? -14.386 -8.662 19.359 1.00 96.56 233 GLY A C 1
ATOM 1931 O O . GLY A 1 233 ? -13.344 -8.144 19.776 1.00 96.56 233 GLY A O 1
ATOM 1932 N N . VAL A 1 234 ? -14.964 -8.270 18.218 1.00 98.25 234 VAL A N 1
ATOM 1933 C CA . VAL A 1 234 ? -14.531 -7.103 17.437 1.00 98.25 234 VAL A CA 1
ATOM 1934 C C . VAL A 1 234 ? -15.266 -5.843 17.900 1.00 98.25 234 VAL A C 1
ATOM 1936 O O . VAL A 1 234 ? -16.491 -5.783 17.923 1.00 98.25 234 VAL A O 1
ATOM 1939 N N . GLU A 1 235 ? -14.517 -4.785 18.207 1.00 97.56 235 GLU A N 1
ATOM 1940 C CA . GLU A 1 235 ? -15.077 -3.447 18.392 1.00 97.56 235 GLU A CA 1
ATOM 1941 C C . GLU A 1 235 ? -15.260 -2.757 17.040 1.00 97.56 235 GLU A C 1
ATOM 1943 O O . GLU A 1 235 ? -14.295 -2.452 16.333 1.00 97.56 235 GLU A O 1
ATOM 1948 N N . ARG A 1 236 ? -16.514 -2.484 16.696 1.00 98.50 236 ARG A N 1
ATOM 1949 C CA . ARG A 1 236 ? -16.910 -1.887 15.422 1.00 98.50 236 ARG A CA 1
ATOM 1950 C C . ARG A 1 236 ? -17.238 -0.421 15.627 1.00 98.50 236 ARG A C 1
ATOM 1952 O O . ARG A 1 236 ? -18.024 -0.089 16.507 1.00 98.50 236 ARG A O 1
ATOM 1959 N N . TYR A 1 237 ? -16.658 0.449 14.809 1.00 98.44 237 TYR A N 1
ATOM 1960 C CA . TYR A 1 237 ? -16.949 1.878 14.849 1.00 98.44 237 TYR A CA 1
ATOM 1961 C C . TYR A 1 237 ? -17.291 2.402 13.463 1.00 98.44 237 TYR A C 1
ATOM 1963 O O . TYR A 1 237 ? -16.536 2.185 12.514 1.00 98.44 237 TYR A O 1
ATOM 1971 N N . TYR A 1 238 ? -18.374 3.167 13.370 1.00 98.06 238 TYR A N 1
ATOM 1972 C CA . TYR A 1 238 ? -18.702 3.907 12.160 1.00 98.06 238 TYR A CA 1
ATOM 1973 C C . TYR A 1 238 ? -18.107 5.314 12.231 1.00 98.06 238 TYR A C 1
ATOM 1975 O O . TYR A 1 238 ? -18.287 6.048 13.210 1.00 98.06 238 TYR A O 1
ATOM 1983 N N . VAL A 1 239 ? -17.361 5.697 11.202 1.00 97.50 239 VAL A N 1
ATOM 1984 C CA . VAL A 1 239 ? -16.669 6.980 11.142 1.00 97.50 239 VAL A CA 1
ATOM 1985 C C . VAL A 1 239 ? -17.495 7.977 10.340 1.00 97.50 239 VAL A C 1
ATOM 1987 O O . VAL A 1 239 ? -17.668 7.854 9.133 1.00 97.50 239 VAL A O 1
ATOM 1990 N N . VAL A 1 240 ? -17.945 9.032 11.013 1.00 94.56 240 VAL A N 1
ATOM 1991 C CA . VAL A 1 240 ? -18.752 10.094 10.413 1.00 94.56 240 VAL A CA 1
ATOM 1992 C C . VAL A 1 240 ? -17.853 11.194 9.852 1.00 94.56 240 VAL A C 1
ATOM 1994 O O . VAL A 1 240 ? -17.206 11.940 10.599 1.00 94.56 240 VAL A O 1
ATOM 1997 N N . ASN A 1 241 ? -17.837 11.328 8.525 1.00 88.44 241 ASN A N 1
ATOM 1998 C CA . ASN A 1 241 ? -17.160 12.410 7.812 1.00 88.44 241 ASN A CA 1
ATOM 1999 C C . ASN A 1 241 ? -18.085 13.627 7.654 1.00 88.44 241 ASN A C 1
ATOM 2001 O O . ASN A 1 241 ? -18.654 13.888 6.597 1.00 88.44 241 ASN A O 1
ATOM 2005 N N . GLY A 1 242 ? -18.268 14.361 8.751 1.00 83.81 242 GLY A N 1
ATOM 2006 C CA . GLY A 1 242 ? -19.204 15.478 8.832 1.00 83.81 242 GLY A CA 1
ATOM 2007 C C . GLY A 1 242 ? -19.704 15.686 10.256 1.00 83.81 242 GLY A C 1
ATOM 2008 O O . GLY A 1 242 ? -19.000 15.386 11.221 1.00 83.81 242 GLY A O 1
ATOM 2009 N N . SER A 1 243 ? -20.922 16.208 10.385 1.00 85.94 243 SER A N 1
ATOM 2010 C CA . SER A 1 243 ? -21.588 16.322 11.682 1.00 85.94 243 SER A CA 1
ATOM 2011 C C . SER A 1 243 ? -22.156 14.967 12.098 1.00 85.94 243 SER A C 1
ATOM 2013 O O . SER A 1 243 ? -22.993 14.418 11.386 1.00 85.94 243 SER A O 1
ATOM 2015 N N . ILE A 1 244 ? -21.741 14.456 13.263 1.00 87.56 244 ILE A N 1
ATOM 2016 C CA . ILE A 1 244 ? -22.368 13.273 13.876 1.00 87.56 244 ILE A CA 1
ATOM 2017 C C . ILE A 1 244 ? -23.863 13.524 14.074 1.00 87.56 244 ILE A C 1
ATOM 2019 O O . ILE A 1 244 ? -24.672 12.666 13.740 1.00 87.56 244 ILE A O 1
ATOM 2023 N N . ASP A 1 245 ? -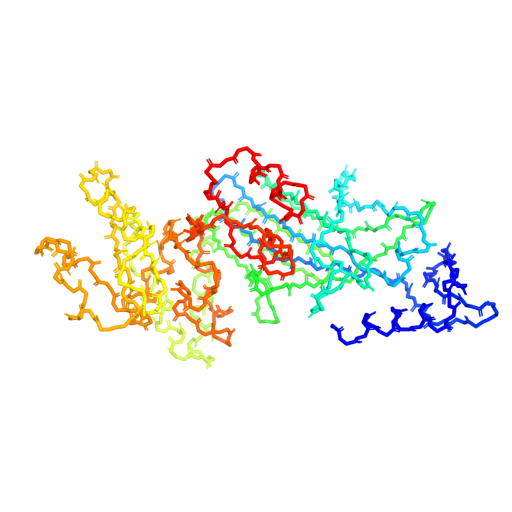24.238 14.719 14.535 1.00 86.62 245 ASP A N 1
ATOM 2024 C CA . ASP A 1 245 ? -25.636 15.053 14.803 1.00 86.62 245 ASP A CA 1
ATOM 2025 C C . ASP A 1 245 ? -26.521 15.009 13.557 1.00 86.62 245 ASP A C 1
ATOM 2027 O O . ASP A 1 245 ? -27.714 14.758 13.679 1.00 86.62 245 ASP A O 1
ATOM 2031 N N . ALA A 1 246 ? -25.951 15.230 12.369 1.00 85.31 246 ALA A N 1
ATOM 2032 C CA . ALA A 1 246 ? -26.699 15.188 11.115 1.00 85.31 246 ALA A CA 1
ATOM 2033 C C . ALA A 1 246 ? -27.020 13.759 10.648 1.00 85.31 246 ALA A C 1
ATOM 2035 O O . ALA A 1 246 ? -27.924 13.584 9.840 1.00 85.31 246 ALA A O 1
ATOM 2036 N N . LEU A 1 247 ? -26.277 12.756 11.128 1.00 86.25 247 LEU A N 1
ATOM 2037 C CA . LEU A 1 247 ? -26.452 11.353 10.738 1.00 86.25 247 LEU A CA 1
ATOM 2038 C C . LEU A 1 247 ? -26.914 10.460 11.891 1.00 86.25 247 LEU A C 1
ATOM 2040 O O . LEU A 1 247 ? -27.232 9.301 11.654 1.00 86.25 247 LEU A O 1
ATOM 2044 N N . LYS A 1 248 ? -26.957 10.969 13.129 1.00 86.56 248 LYS A N 1
ATOM 2045 C CA . LYS A 1 248 ? -27.270 10.175 14.328 1.00 86.56 248 LYS A CA 1
ATOM 2046 C C . LYS A 1 248 ? -28.610 9.440 14.230 1.00 86.56 248 LYS A C 1
ATOM 2048 O O . LYS A 1 248 ? -28.714 8.338 14.753 1.00 86.56 248 LYS A O 1
ATOM 2053 N N . ASP A 1 249 ? -29.593 10.026 13.545 1.00 91.12 249 ASP A N 1
ATOM 2054 C CA . ASP A 1 249 ? -30.947 9.474 13.434 1.00 91.12 249 ASP A CA 1
ATOM 2055 C C . ASP A 1 249 ? -30.998 8.240 12.515 1.00 91.12 249 ASP A C 1
ATOM 2057 O O . ASP A 1 249 ? -31.950 7.467 12.579 1.00 91.12 249 ASP A O 1
ATOM 2061 N N . ASN A 1 250 ? -29.943 7.998 11.724 1.00 92.12 250 ASN A N 1
ATOM 2062 C CA . ASN A 1 250 ? -29.769 6.752 10.974 1.00 92.12 250 ASN A CA 1
ATOM 2063 C C . ASN A 1 250 ? -29.291 5.594 11.868 1.00 92.12 250 ASN A C 1
ATOM 2065 O O . ASN A 1 250 ? -29.251 4.457 11.417 1.00 92.12 250 ASN A O 1
ATOM 2069 N N . PHE A 1 251 ? -28.906 5.858 13.120 1.00 95.12 251 PHE A N 1
ATOM 2070 C CA . PHE A 1 251 ? -28.335 4.866 14.030 1.00 95.12 251 PHE A CA 1
ATOM 2071 C C . PHE A 1 251 ? -29.217 4.658 15.258 1.00 95.12 251 PHE A C 1
ATOM 2073 O O . PHE A 1 251 ? -29.763 5.608 15.828 1.00 95.12 251 PHE A O 1
ATOM 2080 N N . THR A 1 252 ? -29.285 3.415 15.733 1.00 96.38 252 THR A N 1
ATOM 2081 C CA . THR A 1 252 ? -29.923 3.099 17.019 1.00 96.38 252 THR A CA 1
ATOM 2082 C C . THR A 1 252 ? -29.173 3.765 18.186 1.00 96.38 252 THR A C 1
ATOM 2084 O O . THR A 1 252 ? -27.980 4.069 18.062 1.00 96.38 252 THR A O 1
ATOM 2087 N N . PRO A 1 253 ? -29.811 3.978 19.354 1.00 96.12 253 PRO A N 1
ATOM 2088 C CA . PRO A 1 253 ? -29.135 4.549 20.526 1.00 96.12 253 PRO A CA 1
ATOM 2089 C C . PRO A 1 253 ? -27.868 3.781 20.944 1.00 96.12 253 PRO A C 1
ATOM 2091 O O . PRO A 1 253 ? -26.896 4.369 21.424 1.00 96.12 253 PRO A O 1
ATOM 2094 N N . GLU A 1 254 ? -27.853 2.466 20.737 1.00 96.00 254 GLU A N 1
ATOM 2095 C CA . GLU A 1 254 ? -26.702 1.594 20.962 1.00 96.00 254 GLU A CA 1
ATOM 2096 C C . GLU A 1 254 ? -25.586 1.878 19.956 1.00 96.00 254 GLU A C 1
ATOM 2098 O O . GLU A 1 254 ? -24.451 2.128 20.369 1.00 96.00 254 GLU A O 1
ATOM 2103 N N . GLN A 1 255 ? -25.908 1.925 18.662 1.00 97.12 255 GLN A N 1
ATOM 2104 C CA . GLN A 1 255 ? -24.957 2.223 17.588 1.00 97.12 255 GLN A CA 1
ATOM 2105 C C . GLN A 1 255 ? -24.347 3.624 17.718 1.00 97.12 255 GLN A C 1
ATOM 2107 O O . GLN A 1 255 ? -23.156 3.806 17.458 1.00 97.12 255 GLN A O 1
ATOM 2112 N N . GLN A 1 256 ? -25.112 4.610 18.201 1.00 96.12 256 GLN A N 1
ATOM 2113 C CA . GLN A 1 256 ? -24.635 5.986 18.395 1.00 96.12 256 GLN A CA 1
ATOM 2114 C C . GLN A 1 256 ? -23.401 6.078 19.316 1.00 96.12 256 GLN A C 1
ATOM 2116 O O . GLN A 1 256 ? -22.553 6.956 19.140 1.00 96.12 256 GLN A O 1
ATOM 2121 N N . LYS A 1 257 ? -23.232 5.137 20.257 1.00 95.69 257 LYS A N 1
ATOM 2122 C CA . LYS A 1 257 ? -22.069 5.062 21.169 1.00 95.69 257 LYS A CA 1
ATOM 2123 C C . LYS A 1 257 ? -20.764 4.705 20.438 1.00 95.69 257 LYS A C 1
ATOM 2125 O O . LYS A 1 257 ? -19.670 4.949 20.961 1.00 95.69 257 LYS A O 1
ATOM 2130 N N . PHE A 1 258 ? -20.876 4.161 19.228 1.00 97.12 258 PHE A N 1
ATOM 2131 C CA . PHE A 1 258 ? -19.776 3.686 18.393 1.00 97.12 258 PHE A CA 1
ATOM 2132 C C . PHE A 1 258 ? -19.498 4.597 17.190 1.00 97.12 258 PHE A C 1
ATOM 2134 O O . PHE A 1 258 ? -18.704 4.251 16.316 1.00 97.12 258 PHE A O 1
ATOM 2141 N N . LEU A 1 259 ? -20.081 5.798 17.172 1.00 96.88 259 LEU A N 1
ATOM 2142 C CA . LEU A 1 259 ? -19.775 6.805 16.163 1.00 96.88 259 LEU A CA 1
ATOM 2143 C C . LEU A 1 259 ? -18.469 7.536 16.492 1.00 96.88 259 LEU A C 1
ATOM 2145 O O . LEU A 1 259 ? -18.211 7.943 17.630 1.00 96.88 259 LEU A O 1
ATOM 2149 N N . LEU A 1 260 ? -17.631 7.729 15.475 1.00 96.69 260 LEU A N 1
ATOM 2150 C CA . LEU A 1 260 ? -16.383 8.482 15.570 1.00 96.69 260 LEU A CA 1
ATOM 2151 C C . LEU A 1 260 ? -16.392 9.649 14.593 1.00 96.69 260 LEU A C 1
ATOM 2153 O O . LEU A 1 260 ? -16.556 9.462 13.395 1.00 96.69 260 LEU A O 1
ATOM 2157 N N . ALA A 1 261 ? -16.109 10.858 15.074 1.00 96.19 261 ALA A N 1
ATOM 2158 C CA . ALA A 1 261 ? -15.909 11.990 14.178 1.00 96.19 261 ALA A CA 1
ATOM 2159 C C . ALA A 1 261 ? -14.621 11.790 13.362 1.00 96.19 261 ALA A C 1
ATOM 2161 O O . ALA A 1 261 ? -13.554 11.493 13.926 1.00 96.19 261 ALA A O 1
ATOM 2162 N N . PHE A 1 262 ? -14.702 11.985 12.046 1.00 96.19 262 PHE A N 1
ATOM 2163 C CA . PHE A 1 262 ? -13.554 11.892 11.151 1.00 96.19 262 PHE A CA 1
ATOM 2164 C C . PHE A 1 262 ? -12.421 12.830 11.606 1.00 96.19 262 PHE A C 1
ATOM 2166 O O . PHE A 1 262 ? -12.653 13.940 12.081 1.00 96.19 262 PHE A O 1
ATOM 2173 N N . ARG A 1 263 ? -11.166 12.362 11.520 1.00 95.69 263 ARG A N 1
ATOM 2174 C CA . ARG A 1 263 ? -9.945 13.056 11.993 1.00 95.69 263 ARG A CA 1
ATOM 2175 C C . ARG A 1 263 ? -9.899 13.477 13.472 1.00 95.69 263 ARG A C 1
ATOM 2177 O O . ARG A 1 263 ? -8.912 14.107 13.878 1.00 95.69 263 ARG A O 1
ATOM 2184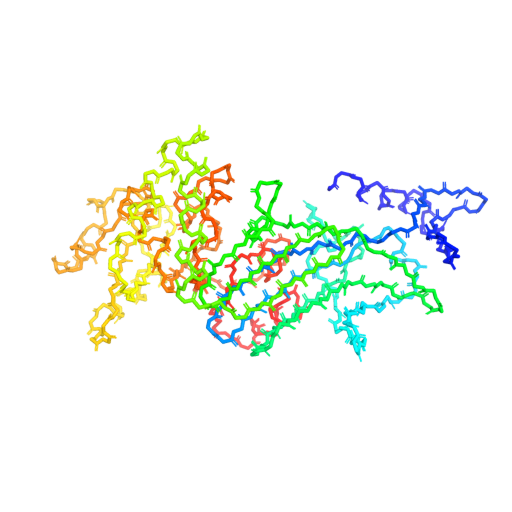 N N . SER A 1 264 ? -10.877 13.088 14.292 1.00 96.62 264 SER A N 1
ATOM 2185 C CA . SER A 1 264 ? -10.800 13.244 15.747 1.00 96.62 264 SER A CA 1
ATOM 2186 C C . SER A 1 264 ? -9.607 12.479 16.328 1.00 96.62 264 SER A C 1
ATOM 2188 O O . SER A 1 264 ? -9.096 11.528 15.730 1.00 96.62 264 SER A O 1
ATOM 2190 N N . THR A 1 265 ? -9.160 12.866 17.523 1.00 95.25 265 THR A N 1
ATOM 2191 C CA . THR A 1 265 ? -8.084 12.151 18.230 1.00 95.25 265 THR A CA 1
ATOM 2192 C C . THR A 1 265 ? -8.432 10.677 18.443 1.00 95.25 265 THR A C 1
ATOM 2194 O O . THR A 1 265 ? -7.565 9.823 18.269 1.00 95.25 265 THR A O 1
ATOM 2197 N N . LYS A 1 266 ? -9.702 10.368 18.750 1.00 96.38 266 LYS A N 1
ATOM 2198 C CA . LYS A 1 266 ? -10.171 8.986 18.910 1.00 96.38 266 LYS A CA 1
ATOM 2199 C C . LYS A 1 266 ? -10.081 8.224 17.587 1.00 96.38 266 LYS A C 1
ATOM 2201 O O . LYS A 1 266 ? -9.473 7.164 17.574 1.00 96.38 266 LYS A O 1
ATOM 2206 N N . HIS A 1 267 ? -10.568 8.783 16.474 1.00 97.88 267 HIS A N 1
ATOM 2207 C CA . HIS A 1 267 ? -10.452 8.133 15.162 1.00 97.88 267 HIS A CA 1
ATOM 2208 C C . HIS A 1 267 ? -8.987 7.871 14.775 1.00 97.88 267 HIS A C 1
ATOM 2210 O O . HIS A 1 267 ? -8.647 6.754 14.408 1.00 97.88 267 HIS A O 1
ATOM 2216 N N . LYS A 1 268 ? -8.097 8.855 14.945 1.00 97.75 268 LYS A N 1
ATOM 2217 C CA . LYS A 1 268 ? -6.654 8.697 14.687 1.00 97.75 268 LYS A CA 1
ATOM 2218 C C . LYS A 1 268 ? -6.044 7.510 15.439 1.00 97.75 268 LYS A C 1
ATOM 2220 O O . LYS A 1 268 ? -5.348 6.697 14.844 1.00 97.75 268 LYS A O 1
ATOM 2225 N N . LEU A 1 269 ? -6.329 7.392 16.735 1.00 97.25 269 LEU A N 1
ATOM 2226 C CA . LEU A 1 269 ? -5.824 6.295 17.564 1.00 97.25 269 LEU A CA 1
ATOM 2227 C C . LEU A 1 269 ? -6.455 4.943 17.211 1.00 97.25 269 LEU A C 1
ATOM 2229 O O . LEU A 1 269 ? -5.748 3.938 17.185 1.00 97.25 269 LEU A O 1
ATOM 2233 N N . MET A 1 270 ? -7.760 4.911 16.921 1.00 98.00 270 MET A N 1
ATOM 2234 C CA . MET A 1 270 ? -8.436 3.681 16.499 1.00 98.00 270 MET A CA 1
ATOM 2235 C C . MET A 1 270 ? -7.904 3.193 15.153 1.00 98.00 270 MET A C 1
ATOM 2237 O O . MET A 1 270 ? -7.633 2.008 15.022 1.00 98.00 270 MET A O 1
ATOM 2241 N N . TYR A 1 271 ? -7.649 4.097 14.201 1.00 98.12 271 TYR A N 1
ATOM 2242 C CA . TYR A 1 271 ? -7.074 3.763 12.896 1.00 98.12 271 TYR A CA 1
ATOM 2243 C C . TYR A 1 271 ? -5.739 3.026 13.036 1.00 98.12 271 TYR A C 1
ATOM 2245 O O . TYR A 1 271 ? -5.561 1.960 12.464 1.00 98.12 271 TYR A O 1
ATOM 2253 N N . LEU A 1 272 ? -4.817 3.535 13.863 1.00 97.19 272 LEU A N 1
ATOM 2254 C CA . LEU A 1 272 ? -3.507 2.900 14.069 1.00 97.19 272 LEU A CA 1
ATOM 2255 C C . LEU A 1 272 ? -3.579 1.517 14.742 1.00 97.19 272 LEU A C 1
ATOM 2257 O O . LEU A 1 272 ? -2.590 0.790 14.717 1.00 97.19 272 LEU A O 1
ATOM 2261 N N . ASN A 1 273 ? -4.712 1.160 15.353 1.00 96.56 273 ASN A N 1
ATOM 2262 C CA . ASN A 1 273 ? -4.936 -0.142 15.992 1.00 96.56 273 ASN A CA 1
ATOM 2263 C C . ASN A 1 273 ? -5.993 -0.988 15.273 1.00 96.56 273 ASN A C 1
ATOM 2265 O O . ASN A 1 273 ? -6.328 -2.063 15.768 1.00 96.56 273 ASN A O 1
ATOM 2269 N N . ALA A 1 274 ? -6.523 -0.516 14.146 1.00 97.62 274 ALA A N 1
ATOM 2270 C CA . ALA A 1 274 ? -7.547 -1.229 13.410 1.00 97.62 274 ALA A CA 1
ATOM 2271 C C . ALA A 1 274 ? -6.955 -2.483 12.755 1.00 97.62 274 ALA A C 1
ATOM 2273 O O . ALA A 1 274 ? -5.878 -2.442 12.161 1.00 97.62 274 ALA A O 1
ATOM 2274 N N . GLU A 1 275 ? -7.684 -3.590 12.865 1.00 96.56 275 GLU A N 1
ATOM 2275 C CA . GLU A 1 275 ? -7.452 -4.812 12.091 1.00 96.56 275 GLU A CA 1
ATOM 2276 C C . GLU A 1 275 ? -7.978 -4.624 10.665 1.00 96.56 275 GLU A C 1
ATOM 2278 O O . GLU A 1 275 ? -7.344 -5.074 9.712 1.00 96.56 275 GLU A O 1
ATOM 2283 N N . LYS A 1 276 ? -9.108 -3.917 10.520 1.00 97.94 276 LYS A N 1
ATOM 2284 C CA . LYS A 1 276 ? -9.738 -3.633 9.229 1.00 97.94 276 LYS A CA 1
ATOM 2285 C C . LYS A 1 276 ? -10.237 -2.198 9.139 1.00 97.94 276 LYS A C 1
ATOM 2287 O O . LYS A 1 276 ? -10.847 -1.674 10.071 1.00 97.94 276 LYS A O 1
ATOM 2292 N N . ILE A 1 277 ? -10.016 -1.606 7.978 1.00 98.44 277 ILE A N 1
ATOM 2293 C CA . ILE A 1 277 ? -10.679 -0.404 7.493 1.00 98.44 277 ILE A CA 1
ATOM 2294 C C . ILE A 1 277 ? -11.578 -0.842 6.343 1.00 98.44 277 ILE A C 1
ATOM 2296 O O . ILE A 1 277 ? -11.109 -1.491 5.414 1.00 98.44 277 ILE A O 1
ATOM 2300 N N . ILE A 1 278 ? -12.860 -0.526 6.412 1.00 98.56 278 ILE A N 1
ATOM 2301 C CA . ILE A 1 278 ? -13.868 -0.934 5.439 1.00 98.56 278 ILE A CA 1
ATOM 2302 C C . ILE A 1 278 ? -14.502 0.349 4.912 1.00 98.56 278 ILE A C 1
ATOM 2304 O O . ILE A 1 278 ? -15.081 1.110 5.680 1.00 98.56 278 ILE A O 1
ATOM 2308 N N . THR A 1 279 ? -14.353 0.631 3.620 1.00 97.69 279 THR A N 1
ATOM 2309 C CA . THR A 1 279 ? -14.765 1.922 3.051 1.00 97.69 279 THR A CA 1
ATOM 2310 C C . THR A 1 279 ? -15.537 1.755 1.751 1.00 97.69 279 THR A C 1
ATOM 2312 O O . THR A 1 279 ? -15.132 0.976 0.891 1.00 97.69 279 THR A O 1
ATOM 2315 N N . ALA A 1 280 ? -16.615 2.519 1.568 1.00 96.12 280 ALA A N 1
ATOM 2316 C CA . ALA A 1 280 ? -17.321 2.620 0.284 1.00 96.12 280 ALA A CA 1
ATOM 2317 C C . ALA A 1 280 ? -16.607 3.534 -0.732 1.00 96.12 280 ALA A C 1
ATOM 2319 O O . ALA A 1 280 ? -16.994 3.598 -1.898 1.00 96.12 280 ALA A O 1
ATOM 2320 N N . PHE A 1 281 ? -15.553 4.247 -0.312 1.00 94.75 281 PHE A N 1
ATOM 2321 C CA . PHE A 1 281 ? -14.760 5.152 -1.152 1.00 94.75 281 PHE A CA 1
ATOM 2322 C C . PHE A 1 281 ? -13.269 4.994 -0.846 1.00 94.75 281 PHE A C 1
ATOM 2324 O O . PHE A 1 281 ? -12.828 5.237 0.281 1.00 94.75 281 PHE A O 1
ATOM 2331 N N . ILE A 1 282 ? -12.486 4.573 -1.840 1.00 94.06 282 ILE A N 1
ATOM 2332 C CA . ILE A 1 282 ? -11.084 4.175 -1.642 1.00 94.06 282 ILE A CA 1
ATOM 2333 C C . ILE A 1 282 ? -10.090 5.335 -1.702 1.00 94.06 282 ILE A C 1
ATOM 2335 O O . ILE A 1 282 ? -8.902 5.142 -1.470 1.00 94.06 282 ILE A O 1
ATOM 2339 N N . GLU A 1 283 ? -10.537 6.554 -1.998 1.00 92.12 283 GLU A N 1
ATOM 2340 C CA . GLU A 1 283 ? -9.676 7.724 -1.885 1.00 92.12 283 GLU A CA 1
ATOM 2341 C C . GLU A 1 283 ? -9.300 7.972 -0.417 1.00 92.12 283 GLU A C 1
ATOM 2343 O O . GLU A 1 283 ? -10.150 7.986 0.479 1.00 92.12 283 GLU A O 1
ATOM 2348 N N . ASN A 1 284 ? -8.007 8.192 -0.176 1.00 91.50 284 ASN A N 1
ATOM 2349 C CA . ASN A 1 284 ? -7.411 8.312 1.156 1.00 91.50 284 ASN A CA 1
ATOM 2350 C C . ASN A 1 284 ? -8.134 9.324 2.043 1.00 91.50 284 ASN A C 1
ATOM 2352 O O . ASN A 1 284 ? -8.268 9.126 3.247 1.00 91.50 284 ASN A O 1
ATOM 2356 N N . GLU A 1 285 ? -8.622 10.417 1.463 1.00 91.56 285 GLU A N 1
ATOM 2357 C CA . GLU A 1 285 ? -9.308 11.489 2.175 1.00 91.56 285 GLU A CA 1
ATOM 2358 C C . GLU A 1 285 ? -10.598 11.033 2.866 1.00 91.56 285 GLU A C 1
ATOM 2360 O O . GLU A 1 285 ? -11.073 11.744 3.756 1.00 91.56 285 GLU A O 1
ATOM 2365 N N . ASN A 1 286 ? -11.137 9.870 2.492 1.00 93.25 286 ASN A N 1
ATOM 2366 C CA . ASN A 1 286 ? -12.362 9.314 3.055 1.00 93.25 286 ASN A CA 1
ATOM 2367 C C . ASN A 1 286 ? -12.112 8.435 4.282 1.00 93.25 286 ASN A C 1
ATOM 2369 O O . ASN A 1 286 ? -12.924 8.450 5.205 1.00 93.25 286 ASN A O 1
ATOM 2373 N N . TYR A 1 287 ? -10.979 7.730 4.344 1.00 95.38 287 TYR A N 1
ATOM 2374 C CA . TYR A 1 287 ? -10.717 6.770 5.422 1.00 95.38 287 TYR A CA 1
ATOM 2375 C C . TYR A 1 287 ? -9.463 7.068 6.250 1.00 95.38 287 TYR A C 1
ATOM 2377 O O . TYR A 1 287 ? -9.428 6.750 7.439 1.00 95.38 287 TYR A O 1
ATOM 2385 N N . LEU A 1 288 ? -8.455 7.737 5.681 1.00 96.19 288 LEU A N 1
ATOM 2386 C CA . LEU A 1 288 ? -7.197 8.054 6.351 1.00 96.19 288 LEU A CA 1
ATOM 2387 C C . LEU A 1 288 ? -7.345 9.320 7.224 1.00 96.19 288 LEU A C 1
ATOM 2389 O O . LEU A 1 288 ? -7.498 10.436 6.710 1.00 96.19 288 LEU A O 1
ATOM 2393 N N . PRO A 1 289 ? -7.239 9.223 8.567 1.00 96.69 289 PRO A N 1
ATOM 2394 C CA . PRO A 1 289 ? -7.403 10.383 9.446 1.00 96.69 289 PRO A CA 1
ATOM 2395 C C . PRO A 1 289 ? -6.151 11.266 9.556 1.00 96.69 289 PRO A C 1
ATOM 2397 O O . PRO A 1 289 ? -6.119 12.207 10.361 1.00 96.69 289 PRO A O 1
ATOM 2400 N N . TYR A 1 290 ? -5.112 10.961 8.784 1.00 96.19 290 TYR A N 1
ATOM 2401 C CA . TYR A 1 290 ? -3.841 11.668 8.761 1.00 96.19 290 TYR A CA 1
ATOM 2402 C C . TYR A 1 290 ? -3.639 12.334 7.403 1.00 96.19 290 TYR A C 1
ATOM 2404 O O . TYR A 1 290 ? -3.987 11.779 6.368 1.00 96.19 290 TYR A O 1
ATOM 2412 N N . TYR A 1 291 ? -3.065 13.532 7.419 1.00 94.62 291 TYR A N 1
ATOM 2413 C CA . TYR A 1 291 ? -2.612 14.190 6.199 1.00 94.62 291 TYR A CA 1
ATOM 2414 C C . TYR A 1 291 ? -1.339 13.511 5.671 1.00 94.62 291 TYR A C 1
ATOM 2416 O O . TYR A 1 291 ? -0.595 12.889 6.438 1.00 94.62 291 TYR A O 1
ATOM 2424 N N . SER A 1 292 ? -1.092 13.629 4.368 1.00 91.31 292 SER A N 1
ATOM 2425 C CA . SER A 1 292 ? 0.019 12.965 3.672 1.00 91.31 292 SER A CA 1
ATOM 2426 C C . SER A 1 292 ? 1.404 13.398 4.164 1.00 91.31 292 SER A C 1
ATOM 2428 O O . SER A 1 292 ? 2.345 12.612 4.123 1.00 91.31 292 SER A O 1
ATOM 2430 N N . ASP A 1 293 ? 1.537 14.613 4.693 1.00 91.88 293 ASP A N 1
ATOM 2431 C CA . ASP A 1 293 ? 2.780 15.145 5.257 1.00 91.88 293 ASP A CA 1
ATOM 2432 C C . ASP A 1 293 ? 3.156 14.503 6.604 1.00 91.88 293 ASP A C 1
ATOM 2434 O O . ASP A 1 293 ? 4.337 14.413 6.943 1.00 91.88 293 ASP A O 1
ATOM 2438 N N . ILE A 1 294 ? 2.165 14.037 7.373 1.00 94.44 294 ILE A N 1
ATOM 2439 C CA . ILE A 1 294 ? 2.367 13.495 8.722 1.00 94.44 294 ILE A CA 1
ATOM 2440 C C . ILE A 1 294 ? 2.159 11.982 8.815 1.00 94.44 294 ILE A C 1
ATOM 2442 O O . ILE A 1 294 ? 2.750 11.343 9.685 1.00 94.44 294 ILE A O 1
ATOM 2446 N N . TYR A 1 295 ? 1.349 11.379 7.941 1.00 95.94 295 TYR A N 1
ATOM 2447 C CA . TYR A 1 295 ? 1.103 9.934 7.956 1.00 95.94 295 TYR A CA 1
ATOM 2448 C C . TYR A 1 295 ? 2.378 9.071 7.865 1.00 95.94 295 TYR A C 1
ATOM 2450 O O . TYR A 1 295 ? 2.466 8.086 8.607 1.00 95.94 295 TYR A O 1
ATOM 2458 N N . PRO A 1 296 ? 3.426 9.453 7.101 1.00 95.31 296 PRO A N 1
ATOM 2459 C CA . PRO A 1 296 ? 4.697 8.729 7.097 1.00 95.31 296 PRO A CA 1
ATOM 2460 C C . PRO A 1 296 ? 5.340 8.592 8.484 1.00 95.31 296 PRO A C 1
ATOM 2462 O O . PRO A 1 296 ? 6.122 7.669 8.716 1.00 95.31 296 PRO A O 1
ATOM 2465 N N . GLU A 1 297 ? 5.001 9.457 9.444 1.00 95.75 297 GLU A N 1
ATOM 2466 C CA . GLU A 1 297 ? 5.472 9.373 10.830 1.00 95.75 297 GLU A CA 1
ATOM 2467 C C . GLU A 1 297 ? 4.728 8.319 11.671 1.00 95.75 297 GLU A C 1
ATOM 2469 O O . GLU A 1 297 ? 5.158 8.057 12.795 1.00 95.75 297 GLU A O 1
ATOM 2474 N N . TYR A 1 298 ? 3.664 7.694 11.152 1.00 96.50 298 TYR A N 1
ATOM 2475 C CA . TYR A 1 298 ? 2.842 6.693 11.851 1.00 96.50 298 TYR A CA 1
ATOM 2476 C C . TYR A 1 298 ? 2.592 5.397 11.073 1.00 96.50 298 TYR A C 1
ATOM 2478 O O . TYR A 1 298 ? 2.135 4.432 11.676 1.00 96.50 298 TYR A O 1
ATOM 2486 N N . ILE A 1 299 ? 2.868 5.356 9.769 1.00 95.88 299 ILE A N 1
ATOM 2487 C CA . ILE A 1 299 ? 2.576 4.203 8.901 1.00 95.88 299 ILE A CA 1
ATOM 2488 C C . ILE A 1 299 ? 3.175 2.869 9.402 1.00 95.88 299 ILE A C 1
ATOM 2490 O O . ILE A 1 299 ? 2.584 1.820 9.201 1.00 95.88 299 ILE A O 1
ATOM 2494 N N . ASP A 1 300 ? 4.291 2.890 10.139 1.00 96.38 300 ASP A N 1
ATOM 2495 C CA . ASP A 1 300 ? 4.900 1.710 10.783 1.00 96.38 300 ASP A CA 1
ATOM 2496 C C . ASP A 1 300 ? 4.111 1.159 11.986 1.00 96.38 300 ASP A C 1
ATOM 2498 O O . ASP A 1 300 ? 4.513 0.157 12.575 1.00 96.38 300 ASP A O 1
ATOM 2502 N N . LEU A 1 301 ? 3.029 1.825 12.391 1.00 96.00 301 LEU A N 1
ATOM 2503 C CA . LEU A 1 301 ? 2.139 1.390 13.467 1.00 96.00 301 LEU A CA 1
ATOM 2504 C C . LEU A 1 301 ? 0.890 0.685 12.936 1.00 96.00 301 LEU A C 1
ATOM 2506 O O . LEU A 1 301 ? 0.323 -0.133 13.655 1.00 96.00 301 LEU A O 1
ATOM 2510 N N . PHE A 1 302 ? 0.461 1.018 11.716 1.00 95.44 302 PHE A N 1
ATOM 2511 C CA . PHE A 1 302 ? -0.750 0.478 11.113 1.00 95.44 302 PHE A CA 1
ATOM 2512 C C . PHE A 1 302 ? -0.436 -0.826 10.376 1.00 95.44 302 PHE A C 1
ATOM 2514 O O . PHE A 1 302 ? 0.234 -0.828 9.347 1.00 95.44 302 PHE A O 1
ATOM 2521 N N . GLY A 1 303 ? -0.921 -1.940 10.923 1.00 92.88 303 GLY A N 1
ATOM 2522 C CA . GLY A 1 303 ? -0.776 -3.277 10.337 1.00 92.88 303 GLY A CA 1
ATOM 2523 C C . GLY A 1 303 ? -2.083 -3.888 9.837 1.00 92.88 303 GLY A C 1
ATOM 2524 O O . GLY A 1 303 ? -2.090 -5.080 9.552 1.00 92.88 303 GLY A O 1
ATOM 2525 N N . GLY A 1 304 ? -3.168 -3.108 9.799 1.00 95.00 304 GLY A N 1
ATOM 2526 C CA . GLY A 1 304 ? -4.490 -3.566 9.380 1.00 95.00 304 GLY A CA 1
ATOM 2527 C C . GLY A 1 304 ? -4.684 -3.557 7.867 1.00 95.00 304 GLY A C 1
ATOM 2528 O O . GLY A 1 304 ? -3.922 -2.935 7.122 1.00 95.00 304 GLY A O 1
ATOM 2529 N N . ASP A 1 305 ? -5.741 -4.226 7.430 1.00 96.44 305 ASP A N 1
ATOM 2530 C CA . ASP A 1 305 ? -6.151 -4.300 6.031 1.00 96.44 305 ASP A CA 1
ATOM 2531 C C . ASP A 1 305 ? -7.169 -3.210 5.684 1.00 96.44 305 ASP A C 1
ATOM 2533 O O . ASP A 1 305 ? -7.911 -2.736 6.543 1.00 96.44 305 ASP A O 1
ATOM 2537 N N . VAL A 1 306 ? -7.214 -2.824 4.409 1.00 97.50 306 VAL A N 1
ATOM 2538 C CA . VAL A 1 306 ? -8.198 -1.870 3.878 1.00 97.50 306 VAL A CA 1
ATOM 2539 C C . VAL A 1 306 ? -9.022 -2.575 2.808 1.00 97.50 306 VAL A C 1
ATOM 2541 O O . VAL A 1 306 ? -8.464 -3.071 1.830 1.00 97.50 306 VAL A O 1
ATOM 2544 N N . TYR A 1 307 ? -10.335 -2.625 2.990 1.00 97.88 307 TYR A N 1
ATOM 2545 C CA . TYR A 1 307 ? -11.279 -3.242 2.067 1.00 97.88 307 TYR A CA 1
ATOM 2546 C C . TYR A 1 307 ? -12.159 -2.173 1.433 1.00 97.88 307 TYR A C 1
ATOM 2548 O O . TYR A 1 307 ? -12.760 -1.353 2.132 1.00 97.88 307 TYR A O 1
ATOM 2556 N N . TYR A 1 308 ? -12.221 -2.193 0.106 1.00 97.25 308 TYR A N 1
ATOM 2557 C CA . TYR A 1 308 ? -13.060 -1.295 -0.670 1.00 97.25 308 TYR A CA 1
ATOM 2558 C C . TYR A 1 308 ? -14.382 -1.990 -1.003 1.00 97.25 308 TYR A C 1
ATOM 2560 O O . TYR A 1 308 ? -14.387 -3.006 -1.691 1.00 97.25 308 TYR A O 1
ATOM 2568 N N . LEU A 1 309 ? -15.495 -1.463 -0.494 1.00 96.25 309 LEU A N 1
ATOM 2569 C CA . LEU A 1 309 ? -16.837 -2.008 -0.734 1.00 96.25 309 LEU A CA 1
ATOM 2570 C C . LEU A 1 309 ? -17.455 -1.546 -2.055 1.00 96.25 309 LEU A C 1
ATOM 2572 O O . LEU A 1 309 ? -18.522 -2.033 -2.419 1.00 96.25 309 LEU A O 1
ATOM 2576 N N . GLN A 1 310 ? -16.805 -0.595 -2.734 1.00 91.94 310 GLN A N 1
ATOM 2577 C CA . GLN A 1 310 ? -17.358 0.158 -3.856 1.00 91.94 310 GLN A CA 1
ATOM 2578 C C . GLN A 1 310 ? -18.607 0.972 -3.474 1.00 91.94 310 GLN A C 1
ATOM 2580 O O . GLN A 1 310 ? -19.273 0.709 -2.479 1.00 91.94 310 GLN A O 1
ATOM 2585 N N . HIS A 1 311 ? -18.928 1.977 -4.282 1.00 88.06 311 HIS A N 1
ATOM 2586 C CA . HIS A 1 311 ? -20.221 2.687 -4.273 1.00 88.06 311 HIS A CA 1
ATOM 2587 C C . HIS A 1 311 ? -20.936 2.540 -5.632 1.00 88.06 311 HIS A C 1
ATOM 2589 O O . HIS A 1 311 ? -21.879 3.259 -5.956 1.00 88.06 311 HIS A O 1
ATOM 2595 N N . GLY A 1 312 ? -20.435 1.636 -6.479 1.00 87.25 312 GLY A N 1
ATOM 2596 C CA . GLY A 1 312 ? -20.927 1.381 -7.826 1.00 87.25 312 GLY A CA 1
ATOM 2597 C C . GLY A 1 312 ? -19.909 0.613 -8.667 1.00 87.25 312 GLY A C 1
ATOM 2598 O O . GLY A 1 312 ? -18.709 0.657 -8.400 1.00 87.25 312 GLY A O 1
ATOM 2599 N N . VAL A 1 313 ? -20.400 -0.061 -9.708 1.00 87.56 313 VAL A N 1
ATOM 2600 C CA . VAL A 1 313 ? -19.575 -0.860 -10.623 1.00 87.56 313 VAL A CA 1
ATOM 2601 C C . VAL A 1 313 ? -18.630 0.037 -11.428 1.00 87.56 313 VAL A C 1
ATOM 2603 O O . VAL A 1 313 ? -19.056 1.004 -12.082 1.00 87.56 313 VAL A O 1
ATOM 2606 N N . LEU A 1 314 ? -17.341 -0.315 -11.433 1.00 87.62 314 LEU A N 1
ATOM 2607 C CA . LEU A 1 314 ? -16.311 0.395 -12.190 1.00 87.62 314 LEU A CA 1
ATOM 2608 C C . LEU A 1 314 ? -16.438 0.117 -13.696 1.00 87.62 314 LEU A C 1
ATOM 2610 O O . LEU A 1 314 ? -15.855 -0.816 -14.244 1.00 87.62 314 LEU A O 1
ATOM 2614 N N . HIS A 1 315 ? -17.196 0.968 -14.380 1.00 83.62 315 HIS A N 1
ATOM 2615 C CA . HIS A 1 315 ? -17.372 0.924 -15.835 1.00 83.62 315 HIS A CA 1
ATOM 2616 C C . HIS A 1 315 ? -16.368 1.811 -16.591 1.00 83.62 315 HIS A C 1
ATOM 2618 O O . HIS A 1 315 ? -16.150 1.621 -17.785 1.00 83.62 315 HIS A O 1
ATOM 2624 N N . ALA A 1 316 ? -15.762 2.796 -15.920 1.00 88.31 316 ALA A N 1
ATOM 2625 C CA . ALA A 1 316 ? -14.793 3.705 -16.524 1.00 88.31 316 ALA A CA 1
ATOM 2626 C C . ALA A 1 316 ? -13.361 3.156 -16.418 1.00 88.31 316 ALA A C 1
ATOM 2628 O O . ALA A 1 316 ? -12.909 2.797 -15.328 1.00 88.31 316 ALA A O 1
ATOM 2629 N N . HIS A 1 317 ? -12.621 3.173 -17.533 1.00 90.38 317 HIS A N 1
ATOM 2630 C CA . HIS A 1 317 ? -11.207 2.780 -17.561 1.00 90.38 317 HIS A CA 1
ATOM 2631 C C . HIS A 1 317 ? -10.334 3.822 -16.856 1.00 90.38 317 HIS A C 1
ATOM 2633 O O . HIS A 1 317 ? -10.088 4.904 -17.390 1.00 90.38 317 HIS A O 1
ATOM 2639 N N . LEU A 1 318 ? -9.894 3.506 -15.638 1.00 92.25 318 LEU A N 1
ATOM 2640 C CA . LEU A 1 318 ? -9.199 4.416 -14.718 1.00 92.25 318 LEU A CA 1
ATOM 2641 C C . LEU A 1 318 ? -8.067 3.706 -13.936 1.00 92.25 318 LEU A C 1
ATOM 2643 O O . LEU A 1 318 ? -7.991 3.845 -12.708 1.00 92.25 318 LEU A O 1
ATOM 2647 N N . PRO A 1 319 ? -7.168 2.940 -14.588 1.00 92.50 319 PRO A N 1
ATOM 2648 C CA . PRO A 1 319 ? -6.146 2.153 -13.893 1.00 92.50 319 PRO A CA 1
ATOM 2649 C C . PRO A 1 319 ? -5.183 3.021 -13.077 1.00 92.50 319 PRO A C 1
ATOM 2651 O O . PRO A 1 319 ? -4.766 2.626 -11.993 1.00 92.50 319 PRO A O 1
ATOM 2654 N N . TRP A 1 320 ? -4.890 4.249 -13.513 1.00 90.75 320 TRP A N 1
ATOM 2655 C CA . TRP A 1 320 ? -4.059 5.195 -12.753 1.00 90.75 320 TRP A CA 1
ATOM 2656 C C . TRP A 1 320 ? -4.662 5.615 -11.403 1.00 90.75 320 TRP A C 1
ATOM 2658 O O . TRP A 1 320 ? -3.967 6.242 -10.606 1.00 90.75 320 TRP A O 1
ATOM 2668 N N . LYS A 1 321 ? -5.947 5.320 -11.165 1.00 90.44 321 LYS A N 1
ATOM 2669 C CA . LYS A 1 321 ? -6.672 5.680 -9.945 1.00 90.44 321 LYS A CA 1
ATOM 2670 C C . LYS A 1 321 ? -7.023 4.463 -9.089 1.00 90.44 321 LYS A C 1
ATOM 2672 O O . LYS A 1 321 ? -6.792 4.512 -7.889 1.00 90.44 321 LYS A O 1
ATOM 2677 N N . TYR A 1 322 ? -7.576 3.409 -9.691 1.00 93.25 322 TYR A N 1
ATOM 2678 C CA . TYR A 1 322 ? -8.185 2.300 -8.941 1.00 93.25 322 TYR A CA 1
ATOM 2679 C C . TYR A 1 322 ? -7.360 1.012 -8.907 1.00 93.25 322 TYR A C 1
ATOM 2681 O O . TYR A 1 322 ? -7.818 0.018 -8.362 1.00 93.25 322 TYR A O 1
ATOM 2689 N N . SER A 1 323 ? -6.155 0.992 -9.481 1.00 94.69 323 SER A N 1
ATOM 2690 C CA . SER A 1 323 ? -5.366 -0.245 -9.506 1.00 94.69 323 SER A CA 1
ATOM 2691 C C . SER A 1 323 ? -4.786 -0.609 -8.143 1.00 94.69 323 SER A C 1
ATOM 2693 O O . SER A 1 323 ? -4.401 0.258 -7.353 1.00 94.69 323 SER A O 1
ATOM 2695 N N . TYR A 1 324 ? -4.654 -1.910 -7.895 1.00 95.31 324 TYR A N 1
ATOM 2696 C CA . TYR A 1 324 ? -4.111 -2.470 -6.659 1.00 95.31 324 TYR A CA 1
ATOM 2697 C C . TYR A 1 324 ? -2.712 -1.939 -6.317 1.00 95.31 324 TYR A C 1
ATOM 2699 O O . TYR A 1 324 ? -2.375 -1.745 -5.147 1.00 95.31 324 TYR A O 1
ATOM 2707 N N . ASP A 1 325 ? -1.894 -1.690 -7.340 1.00 94.06 325 ASP A N 1
ATOM 2708 C CA . ASP A 1 325 ? -0.533 -1.159 -7.241 1.00 94.06 325 ASP A CA 1
ATOM 2709 C C . ASP A 1 325 ? -0.472 0.359 -6.965 1.00 94.06 325 ASP A C 1
ATOM 2711 O O . ASP A 1 325 ? 0.608 0.868 -6.654 1.00 94.06 325 ASP A O 1
ATOM 2715 N N . ARG A 1 326 ? -1.609 1.074 -7.024 1.00 92.75 326 ARG A N 1
ATOM 2716 C CA . ARG A 1 326 ? -1.755 2.499 -6.658 1.00 92.75 326 ARG A CA 1
ATOM 2717 C C . ARG A 1 326 ? -2.257 2.711 -5.235 1.00 92.75 326 ARG A C 1
ATOM 2719 O O . ARG A 1 326 ? -1.932 3.722 -4.619 1.00 92.75 326 ARG A O 1
ATOM 2726 N N . LEU A 1 327 ? -3.065 1.783 -4.734 1.00 93.62 327 LEU A N 1
ATOM 2727 C CA . LEU A 1 327 ? -3.845 1.949 -3.510 1.00 93.62 327 LEU A CA 1
ATOM 2728 C C . LEU A 1 327 ? -3.265 1.123 -2.351 1.00 93.62 327 LEU A C 1
ATOM 2730 O O . LEU A 1 327 ? -2.802 0.001 -2.561 1.00 93.62 327 LEU A O 1
ATOM 2734 N N . ASP A 1 328 ? -3.402 1.590 -1.103 1.00 92.69 328 ASP A N 1
ATOM 2735 C CA . ASP A 1 328 ? -3.217 0.751 0.106 1.00 92.69 328 ASP A CA 1
ATOM 2736 C C . ASP A 1 328 ? -4.434 -0.154 0.358 1.00 92.69 328 ASP A C 1
ATOM 2738 O O . ASP A 1 328 ? -4.870 -0.339 1.489 1.00 92.69 328 ASP A O 1
ATOM 2742 N N . VAL A 1 329 ? -5.009 -0.710 -0.709 1.00 95.19 329 VAL A N 1
ATOM 2743 C CA . VAL A 1 329 ? -6.125 -1.653 -0.641 1.00 95.19 329 VAL A CA 1
ATOM 2744 C C . VAL A 1 329 ? -5.596 -3.076 -0.463 1.00 95.19 329 VAL A C 1
ATOM 2746 O O . VAL A 1 329 ? -4.542 -3.439 -0.988 1.00 95.19 329 VAL A O 1
ATOM 2749 N N . THR A 1 330 ? -6.315 -3.883 0.307 1.00 94.81 330 THR A N 1
ATOM 2750 C CA . THR A 1 330 ? -6.076 -5.324 0.472 1.00 94.81 330 THR A CA 1
ATOM 2751 C C . THR A 1 330 ? -6.999 -6.141 -0.417 1.00 94.81 330 THR A C 1
ATOM 2753 O O . THR A 1 330 ? -6.563 -7.127 -1.001 1.00 94.81 330 THR A O 1
ATOM 2756 N N . GLY A 1 331 ? -8.249 -5.709 -0.547 1.00 94.31 331 GLY A N 1
ATOM 2757 C CA . GLY A 1 331 ? -9.218 -6.323 -1.438 1.00 94.31 331 GLY A CA 1
ATOM 2758 C C . GLY A 1 331 ? -10.346 -5.364 -1.782 1.00 94.31 331 GLY A C 1
ATOM 2759 O O . GLY A 1 331 ? -10.609 -4.399 -1.060 1.00 94.31 331 GLY A O 1
ATOM 2760 N N . GLU A 1 332 ? -11.001 -5.659 -2.891 1.00 95.12 332 GLU A N 1
ATOM 2761 C CA . GLU A 1 332 ? -12.180 -4.959 -3.376 1.00 95.12 332 GLU A CA 1
ATOM 2762 C C . GLU A 1 332 ? -13.328 -5.963 -3.447 1.00 95.12 332 GLU A C 1
ATOM 2764 O O . GLU A 1 332 ? -13.150 -7.094 -3.905 1.00 95.12 332 GLU A O 1
ATOM 2769 N N . VAL A 1 333 ? -14.483 -5.576 -2.913 1.00 94.69 333 VAL A N 1
ATOM 2770 C CA . VAL A 1 333 ? -15.717 -6.343 -3.070 1.00 94.69 333 VAL A CA 1
ATOM 2771 C C . VAL A 1 333 ? -16.193 -6.147 -4.498 1.00 94.69 333 VAL A C 1
ATOM 2773 O O . VAL A 1 333 ? -16.134 -5.040 -5.010 1.00 94.69 333 VAL A O 1
ATOM 2776 N N . ILE A 1 334 ? -16.649 -7.225 -5.126 1.00 94.00 334 ILE A N 1
ATOM 2777 C CA . ILE A 1 334 ? -17.186 -7.214 -6.484 1.00 94.00 334 ILE A CA 1
ATOM 2778 C C . ILE A 1 334 ? -18.591 -7.803 -6.481 1.00 94.00 334 ILE A C 1
ATOM 2780 O O . ILE A 1 334 ? -18.924 -8.652 -5.651 1.00 94.00 334 ILE A O 1
ATOM 2784 N N . SER A 1 335 ? -19.409 -7.372 -7.434 1.00 91.25 335 SER A N 1
ATOM 2785 C CA . SER A 1 335 ? -20.798 -7.814 -7.578 1.00 91.25 335 SER A CA 1
ATOM 2786 C C . SER A 1 335 ? -21.021 -8.719 -8.792 1.00 91.25 335 SER A C 1
ATOM 2788 O O . SER A 1 335 ? -22.058 -9.375 -8.897 1.00 91.25 335 SER A O 1
ATOM 2790 N N . THR A 1 336 ? -20.054 -8.778 -9.715 1.00 91.81 336 THR A N 1
ATOM 2791 C CA . THR A 1 336 ? -20.179 -9.507 -10.983 1.00 91.81 336 THR A CA 1
ATOM 2792 C C . THR A 1 336 ? -18.872 -10.175 -11.418 1.00 91.81 336 THR A C 1
ATOM 2794 O O . THR A 1 336 ? -17.778 -9.720 -11.093 1.00 91.81 336 THR A O 1
ATOM 2797 N N . SER A 1 337 ? -18.973 -11.213 -12.253 1.00 93.44 337 SER A N 1
ATOM 2798 C CA . SER A 1 337 ? -17.809 -11.830 -12.914 1.00 93.44 337 SER A CA 1
ATOM 2799 C C . SER A 1 337 ? -17.128 -10.903 -13.930 1.00 93.44 337 SER A C 1
ATOM 2801 O O . SER A 1 337 ? -15.955 -11.084 -14.255 1.00 93.44 337 SER A O 1
ATOM 2803 N N . TYR A 1 338 ? -17.848 -9.896 -14.441 1.00 93.38 338 TYR A N 1
ATOM 2804 C CA . TYR A 1 338 ? -17.257 -8.845 -15.268 1.00 93.38 338 TYR A CA 1
ATOM 2805 C C . TYR A 1 338 ? -16.204 -8.063 -14.478 1.00 93.38 338 TYR A C 1
ATOM 2807 O O . TYR A 1 338 ? -15.111 -7.826 -14.988 1.00 93.38 338 TYR A O 1
ATOM 2815 N N . GLU A 1 339 ? -16.515 -7.695 -13.235 1.00 94.56 339 GLU A N 1
ATOM 2816 C CA . GLU A 1 339 ? -15.591 -6.969 -12.365 1.00 94.56 339 GLU A CA 1
ATOM 2817 C C . GLU A 1 339 ? -14.373 -7.814 -12.015 1.00 94.56 339 GLU A C 1
ATOM 2819 O O . GLU A 1 339 ? -13.259 -7.320 -12.144 1.00 94.56 339 GLU A O 1
ATOM 2824 N N . GLU A 1 340 ? -14.560 -9.092 -11.669 1.00 94.62 340 GLU A N 1
ATOM 2825 C CA . GLU A 1 340 ? -13.448 -10.022 -11.428 1.00 94.62 340 GLU A CA 1
ATOM 2826 C C . GLU A 1 340 ? -12.451 -10.020 -12.594 1.00 94.62 340 GLU A C 1
ATOM 2828 O O . GLU A 1 340 ? -11.251 -9.797 -12.408 1.00 94.62 340 GLU A O 1
ATOM 2833 N N . LYS A 1 341 ? -12.962 -10.199 -13.817 1.00 94.69 341 LYS A N 1
ATOM 2834 C CA . LYS A 1 341 ? -12.144 -10.186 -15.029 1.00 94.69 341 LYS A CA 1
ATOM 2835 C C . LYS A 1 341 ? -11.480 -8.825 -15.238 1.00 94.69 341 LYS A C 1
ATOM 2837 O O . LYS A 1 341 ? -10.277 -8.750 -15.464 1.00 94.69 341 LYS A O 1
ATOM 2842 N N . ASN A 1 342 ? -12.245 -7.741 -15.134 1.00 94.69 342 ASN A N 1
ATOM 2843 C CA . ASN A 1 342 ? -11.727 -6.397 -15.355 1.00 94.69 342 ASN A CA 1
ATOM 2844 C C . ASN A 1 342 ? -10.615 -6.039 -14.356 1.00 94.69 342 ASN A C 1
ATOM 2846 O O . ASN A 1 342 ? -9.573 -5.531 -14.765 1.00 94.69 342 ASN A O 1
ATOM 2850 N N . PHE A 1 343 ? -10.795 -6.323 -13.064 1.00 94.62 343 PHE A N 1
ATOM 2851 C CA . PHE A 1 343 ? -9.817 -5.978 -12.033 1.00 94.62 343 PHE A CA 1
ATOM 2852 C C . PHE A 1 343 ? -8.521 -6.787 -12.144 1.00 94.62 343 PHE A C 1
ATOM 2854 O O . PHE A 1 343 ? -7.430 -6.223 -12.011 1.00 94.62 343 PHE A O 1
ATOM 2861 N N . THR A 1 344 ? -8.625 -8.084 -12.437 1.00 92.81 344 THR A N 1
ATOM 2862 C CA . THR A 1 344 ? -7.459 -8.973 -12.575 1.00 92.81 344 THR A CA 1
ATOM 2863 C C . THR A 1 344 ? -6.650 -8.687 -13.845 1.00 92.81 344 THR A C 1
ATOM 2865 O O . THR A 1 344 ? -5.412 -8.679 -13.802 1.00 92.81 344 THR A O 1
ATOM 2868 N N . GLU A 1 345 ? -7.331 -8.386 -14.958 1.00 92.50 345 GLU A N 1
ATOM 2869 C CA . GLU A 1 345 ? -6.700 -8.091 -16.250 1.00 92.50 345 GLU A CA 1
ATOM 2870 C C . GLU A 1 345 ? -6.165 -6.651 -16.334 1.00 92.50 345 GLU A C 1
ATOM 2872 O O . GLU A 1 345 ? -5.046 -6.451 -16.805 1.00 92.50 345 GLU A O 1
ATOM 2877 N N . ASN A 1 346 ? -6.914 -5.649 -15.849 1.00 92.69 346 ASN A N 1
ATOM 2878 C CA . ASN A 1 346 ? -6.622 -4.230 -16.118 1.00 92.69 346 ASN A CA 1
ATOM 2879 C C . ASN A 1 346 ? -6.167 -3.411 -14.896 1.00 92.69 346 ASN A C 1
ATOM 2881 O O . ASN A 1 346 ? -5.615 -2.324 -15.078 1.00 92.69 346 ASN A O 1
ATOM 2885 N N . TYR A 1 347 ? -6.385 -3.893 -13.666 1.00 94.81 347 TYR A N 1
ATOM 2886 C CA . TYR A 1 347 ? -6.160 -3.120 -12.430 1.00 94.81 347 TYR A CA 1
ATOM 2887 C C . TYR A 1 347 ? -5.216 -3.804 -11.436 1.00 94.81 347 TYR A C 1
ATOM 2889 O O . TYR A 1 347 ? -5.091 -3.372 -10.290 1.00 94.81 347 TYR A O 1
ATOM 2897 N N . PHE A 1 348 ? -4.499 -4.837 -11.884 1.00 94.19 348 PHE A N 1
ATOM 2898 C CA . PHE A 1 348 ? -3.412 -5.467 -11.132 1.00 94.19 348 PHE A CA 1
ATOM 2899 C C . PHE A 1 348 ? -3.841 -6.134 -9.804 1.00 94.19 348 PHE A C 1
ATOM 2901 O O . PHE A 1 348 ? -2.986 -6.370 -8.948 1.00 94.19 348 PHE A O 1
ATOM 2908 N N . PHE A 1 349 ? -5.133 -6.439 -9.631 1.00 92.88 349 PHE A N 1
ATOM 2909 C CA . PHE A 1 349 ? -5.637 -7.182 -8.466 1.00 92.88 349 PHE A CA 1
ATOM 2910 C C . PHE A 1 349 ? -5.179 -8.645 -8.451 1.00 92.88 349 PHE A C 1
ATOM 2912 O O . PHE A 1 349 ? -4.931 -9.204 -9.550 1.00 92.88 349 PHE A O 1
#

Secondary structure (DSSP, 8-state):
-TTHHHHHHHHHHTTT--EEEESSSEEEEETTEEEEEESSEEEEEEEEEE-SS-EEEEEEEE-GGGGSSPPPEEEEEESS-EEEEP-EE-GGGGTTSSS--S-EEEEEEEE--SS-EEEEEEEEETTEEE-EEEEEEEE-S-BTTBSEEEETTEEEEE-SS-EEEEE--HHHHHHHHHHHHHHHHHH-HHHHHHHHHHHHSPP-EEEEEE--TT-S--HHHHHHHHHHT--SSEEEEEEESS-HHHHGGGS-HHHHTTEEETT-HHHHHHHHH-SEEEES--SHHHH--S-TTTGGGTGGG---EEEE--SS---S--HHHH-TTTS--SEE--SSHHHHHHHHHHS--

pLDDT: mean 93.25, std 6.19, range [47.16, 98.81]

Foldseek 3Di:
DVVLLVLLVVCVVVVNQWAWDDDCWTFIDRVPDTPDIGLAWEKEWLAWAQALQFTKTKIKIFDSCCVHAPDKWKWKDFPVDIDTFDWDFALCCQVLHPDRRGTMIMGMDTDGDQAKTKIFIWIDGPNDIGHYAYHYHLNDLDDPVDQWFDDNQWIWGDDRTMIIIHGHDPVNNVVRLVVLLVVCVVVPVVLNVLSVVLVVDDQFAEEEFWEAPPDQDAPSNVVLVVCVPDDPRYQYAYEDADDLVVNVVVDDPVNSVRYHYQLDSVLQSRQLNYQEYEYQDQPCVTRPSDDSVCVSSRSSSRNHAYEHAHRDDPPDQDLNPQAPSNGSHPYYDDDDPVSVVCRVPRRVD

Radius of gyration: 22.48 Å; chains: 1; bounding box: 58×35×62 Å